Protein AF-A0A7M2WRW9-F1 (afdb_monomer_lite)

Organism: NCBI:txid2807512

Secondary structure (DSSP, 8-state):
--------------------------PPPPEEEEETTS-EEEEEEEEE-SSEEEEEETT-SS-EEEEGGGEEEETT---HHHHHHHHHHHTTTT--TTTTT--SS--TTTTTT---STT-B--TTTTTSSEEEE---TT-BTTEEE-SSSS--TTSS-EEEETTEEEEEEEPGGG-EEEEEGGGTTEEEEE-SS-EEEEEE-TTTTTSSEEE-TTTTTSSEEE-TTTTTS-B-SPP-TT-SSS-S--TTTTT---PPP-

Structure (mmCIF, N/CA/C/O backbone):
data_AF-A0A7M2WRW9-F1
#
_entry.id   AF-A0A7M2WRW9-F1
#
loop_
_atom_site.group_PDB
_atom_site.id
_atom_site.type_symbol
_atom_site.label_atom_id
_atom_site.label_alt_id
_atom_site.label_comp_id
_atom_site.label_asym_id
_atom_site.label_entity_id
_atom_site.label_seq_id
_atom_site.pdbx_PDB_ins_code
_atom_site.Cartn_x
_atom_site.Cartn_y
_atom_site.Cartn_z
_atom_site.occupancy
_atom_site.B_iso_or_equiv
_atom_site.auth_seq_id
_atom_site.auth_comp_id
_atom_site.auth_asym_id
_atom_site.auth_atom_id
_atom_site.pdbx_PDB_model_num
ATOM 1 N N . MET A 1 1 ? 52.967 17.303 23.139 1.00 45.62 1 MET A N 1
ATOM 2 C CA . MET A 1 1 ? 52.267 18.388 23.860 1.00 45.62 1 MET A CA 1
ATOM 3 C C . MET A 1 1 ? 50.789 18.030 23.925 1.00 45.62 1 MET A C 1
ATOM 5 O O . MET A 1 1 ? 50.056 18.262 22.977 1.00 45.62 1 MET A O 1
ATOM 9 N N . THR A 1 2 ? 50.382 17.334 24.983 1.00 43.00 2 THR A N 1
ATOM 10 C CA . THR A 1 2 ? 49.019 16.824 25.199 1.00 43.00 2 THR A CA 1
ATOM 11 C C . THR A 1 2 ? 48.246 17.818 26.062 1.00 43.00 2 THR A C 1
ATOM 13 O O . THR A 1 2 ? 48.518 17.940 27.253 1.00 43.00 2 THR A O 1
ATOM 16 N N . GLY A 1 3 ? 47.333 18.570 25.443 1.00 43.03 3 GLY A N 1
ATOM 17 C CA . GLY A 1 3 ? 46.494 19.564 26.113 1.00 43.03 3 GLY A CA 1
ATOM 18 C C . GLY A 1 3 ? 45.175 18.961 26.591 1.00 43.03 3 GLY A C 1
ATOM 19 O O . GLY A 1 3 ? 44.332 18.573 25.786 1.00 43.03 3 GLY A O 1
ATOM 20 N N . THR A 1 4 ? 45.001 18.892 27.906 1.00 51.31 4 THR A N 1
ATOM 21 C CA . THR A 1 4 ? 43.797 18.395 28.580 1.00 51.31 4 THR A CA 1
ATOM 22 C C . THR A 1 4 ? 42.793 19.539 28.741 1.00 51.31 4 THR A C 1
ATOM 24 O O . THR A 1 4 ? 42.982 20.413 29.584 1.00 51.31 4 THR A O 1
ATOM 27 N N . VAL A 1 5 ? 41.714 19.552 27.955 1.00 52.06 5 VAL A N 1
ATOM 28 C CA . VAL A 1 5 ? 40.633 20.545 28.088 1.00 52.06 5 VAL A CA 1
ATOM 29 C C . VAL A 1 5 ? 39.581 20.015 29.066 1.00 52.06 5 VAL A C 1
ATOM 31 O O . VAL A 1 5 ? 38.878 19.047 28.780 1.00 52.06 5 VAL A O 1
ATOM 34 N N . ARG A 1 6 ? 39.478 20.642 30.244 1.00 57.81 6 ARG A N 1
ATOM 35 C CA . ARG A 1 6 ? 38.415 20.389 31.229 1.00 57.81 6 ARG A CA 1
ATOM 36 C C . ARG A 1 6 ? 37.208 21.265 30.896 1.00 57.81 6 ARG A C 1
ATOM 38 O O . ARG A 1 6 ? 37.281 22.481 31.028 1.00 57.81 6 ARG A O 1
ATOM 45 N N . VAL A 1 7 ? 36.101 20.651 30.487 1.00 54.81 7 VAL A N 1
ATOM 46 C CA . VAL A 1 7 ? 34.830 21.352 30.256 1.00 54.81 7 VAL A CA 1
ATOM 47 C C . VAL A 1 7 ? 34.019 21.344 31.552 1.00 54.81 7 VAL A C 1
ATOM 49 O O . VAL A 1 7 ? 33.630 20.286 32.048 1.00 54.81 7 VAL A O 1
ATOM 52 N N . ALA A 1 8 ? 33.795 22.532 32.113 1.00 51.84 8 ALA A N 1
ATOM 53 C CA . ALA A 1 8 ? 32.962 22.749 33.288 1.00 51.84 8 ALA A CA 1
ATOM 54 C C . ALA A 1 8 ? 31.482 22.496 32.952 1.00 51.84 8 ALA A C 1
ATOM 56 O O . ALA A 1 8 ? 30.937 23.067 32.009 1.00 51.84 8 ALA A O 1
ATOM 57 N N . ARG A 1 9 ? 30.825 21.632 33.733 1.00 54.12 9 ARG A N 1
ATOM 58 C CA . ARG A 1 9 ? 29.381 21.388 33.651 1.00 54.12 9 ARG A CA 1
ATOM 59 C C . ARG A 1 9 ? 28.658 22.425 34.508 1.00 54.12 9 ARG A C 1
ATOM 61 O O . ARG A 1 9 ? 28.644 22.308 35.728 1.00 54.12 9 ARG A O 1
ATOM 68 N N . VAL A 1 10 ? 28.067 23.432 33.868 1.00 54.16 10 VAL A N 1
ATOM 69 C CA . VAL A 1 10 ? 27.126 24.359 34.511 1.00 54.16 10 VAL A CA 1
ATOM 70 C C . VAL A 1 10 ? 25.763 23.672 34.578 1.00 54.16 10 VAL A C 1
ATOM 72 O O . VAL A 1 10 ? 25.158 23.370 33.551 1.00 54.16 10 VAL A O 1
ATOM 75 N N . ALA A 1 11 ? 25.305 23.385 35.794 1.00 54.62 11 ALA A N 1
ATOM 76 C CA . ALA A 1 11 ? 23.977 22.852 36.058 1.00 54.62 11 ALA A CA 1
ATOM 77 C C . ALA A 1 11 ? 22.952 23.995 36.016 1.00 54.62 11 ALA A C 1
ATOM 79 O O . ALA A 1 11 ? 22.878 24.805 36.937 1.00 54.62 11 ALA A O 1
ATOM 80 N N . VAL A 1 12 ? 22.167 24.067 34.940 1.00 54.41 12 VAL A N 1
ATOM 81 C CA . VAL A 1 12 ? 21.007 24.962 34.834 1.00 54.41 12 VAL A CA 1
ATOM 82 C C . VAL A 1 12 ? 19.769 24.170 35.249 1.00 54.41 12 VAL A C 1
ATOM 84 O O . VAL A 1 12 ? 19.230 23.386 34.472 1.00 54.41 12 VAL A O 1
ATOM 87 N N . ILE A 1 13 ? 19.338 24.351 36.497 1.00 58.16 13 ILE A N 1
ATOM 88 C CA . ILE A 1 13 ? 18.055 23.851 37.004 1.00 58.16 13 ILE A CA 1
ATOM 89 C C . ILE A 1 13 ? 17.023 24.954 36.751 1.00 58.16 13 ILE A C 1
ATOM 91 O O . ILE A 1 13 ? 16.852 25.867 37.554 1.00 58.16 13 ILE A O 1
ATOM 95 N N . GLY A 1 14 ? 16.392 24.909 35.577 1.00 54.47 14 GLY A N 1
ATOM 96 C CA . GLY A 1 14 ? 15.278 25.780 35.205 1.00 54.47 14 GLY A CA 1
ATOM 97 C C . GLY A 1 14 ? 13.944 25.124 35.555 1.00 54.47 14 GLY A C 1
ATOM 98 O O . GLY A 1 14 ? 13.572 24.113 34.963 1.00 54.47 14 GLY A O 1
ATOM 99 N N . LEU A 1 15 ? 13.231 25.705 36.519 1.00 56.91 15 LEU A N 1
ATOM 100 C CA . LEU A 1 15 ? 11.904 25.292 36.971 1.00 56.91 15 LEU A CA 1
ATOM 101 C C . LEU A 1 15 ? 10.845 25.686 35.915 1.00 56.91 15 LEU A C 1
ATOM 103 O O . LEU A 1 15 ? 10.323 26.798 35.926 1.00 56.91 15 LEU A O 1
ATOM 107 N N . LEU A 1 16 ? 10.546 24.788 34.972 1.00 53.59 16 LEU A N 1
ATOM 108 C CA . LEU A 1 16 ? 9.465 24.943 33.988 1.00 53.59 16 LEU A CA 1
ATOM 109 C C . LEU A 1 16 ? 8.140 24.432 34.578 1.00 53.59 16 LEU A C 1
ATOM 111 O O . LEU A 1 16 ? 7.773 23.269 34.426 1.00 53.59 16 LEU A O 1
ATOM 115 N N . LEU A 1 17 ? 7.409 25.324 35.249 1.00 55.06 17 LEU A N 1
ATOM 116 C CA . LEU A 1 17 ? 5.988 25.146 35.565 1.00 55.06 17 LEU A CA 1
ATOM 117 C C . LEU A 1 17 ? 5.169 25.344 34.280 1.00 55.06 17 LEU A C 1
ATOM 119 O O . LEU A 1 17 ? 4.713 26.441 33.967 1.00 55.06 17 LEU A O 1
ATOM 123 N N . ALA A 1 18 ? 5.014 24.274 33.501 1.00 58.66 18 ALA A N 1
ATOM 124 C CA . ALA A 1 18 ? 4.100 24.254 32.367 1.00 58.66 18 ALA A CA 1
ATOM 125 C C . ALA A 1 18 ? 2.650 24.227 32.883 1.00 58.66 18 ALA A C 1
ATOM 127 O O . ALA A 1 18 ? 2.215 23.244 33.480 1.00 58.66 18 ALA A O 1
ATOM 128 N N . CYS A 1 19 ? 1.894 25.303 32.651 1.00 47.19 19 CYS A N 1
ATOM 129 C CA . CYS A 1 19 ? 0.437 25.291 32.763 1.00 47.19 19 CYS A CA 1
ATOM 130 C C . CYS A 1 19 ? -0.131 24.403 31.650 1.00 47.19 19 CYS A C 1
ATOM 132 O O . CYS A 1 19 ? -0.180 24.807 30.488 1.00 47.19 19 CYS A O 1
ATOM 134 N N . TRP A 1 20 ? -0.568 23.195 31.998 1.00 51.03 20 TRP A N 1
ATOM 135 C CA . TRP A 1 20 ? -1.346 22.343 31.104 1.00 51.03 20 TRP A CA 1
ATOM 136 C C . TRP A 1 20 ? -2.783 22.867 31.075 1.00 51.03 20 TRP A C 1
ATOM 138 O O . TRP A 1 20 ? -3.651 22.381 31.794 1.00 51.03 20 TRP A O 1
ATOM 148 N N . ALA A 1 21 ? -3.034 23.895 30.265 1.00 57.12 21 ALA A N 1
ATOM 149 C CA . ALA A 1 21 ? -4.395 24.220 29.865 1.00 57.12 21 ALA A CA 1
ATOM 150 C C . ALA A 1 21 ? -4.882 23.086 28.954 1.00 57.12 21 ALA A C 1
ATOM 152 O O . ALA A 1 21 ? -4.448 22.961 27.807 1.00 57.12 21 ALA A O 1
ATOM 153 N N . THR A 1 22 ? -5.746 22.219 29.478 1.00 63.50 22 THR A N 1
ATOM 154 C CA . THR A 1 22 ? -6.446 21.205 28.692 1.00 63.50 22 THR A CA 1
ATOM 155 C C . THR A 1 22 ? -7.403 21.919 27.745 1.00 63.50 22 THR A C 1
ATOM 157 O O . THR A 1 22 ? -8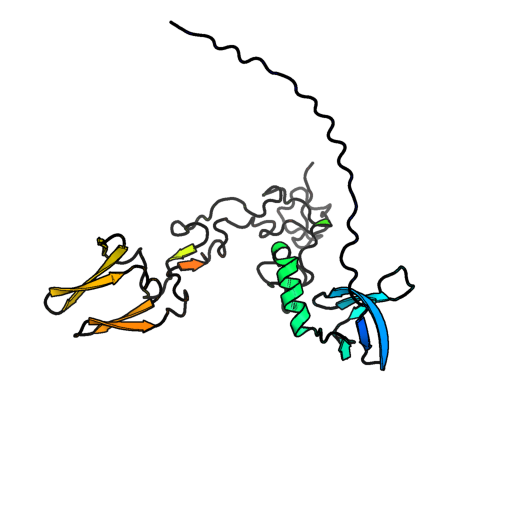.532 22.245 28.102 1.00 63.50 22 THR A O 1
ATOM 160 N N . ALA A 1 23 ? -6.936 22.214 26.531 1.00 63.94 23 ALA A N 1
ATOM 161 C CA . ALA A 1 23 ? -7.795 22.715 25.470 1.00 63.94 23 ALA A CA 1
ATOM 162 C C . ALA A 1 23 ? -8.921 21.697 25.256 1.00 63.94 23 ALA A C 1
ATOM 164 O O . ALA A 1 23 ? -8.669 20.562 24.842 1.00 63.94 23 ALA A O 1
ATOM 165 N N . ALA A 1 24 ? -10.154 22.088 25.587 1.00 68.19 24 ALA A N 1
ATOM 166 C CA . ALA A 1 24 ? -11.328 21.304 25.251 1.00 68.19 24 ALA A CA 1
ATOM 167 C C . ALA A 1 24 ? -11.327 21.129 23.728 1.00 68.19 24 ALA A C 1
ATOM 169 O O . ALA A 1 24 ? -11.383 22.110 22.984 1.00 68.19 24 ALA A O 1
ATOM 170 N N . GLY A 1 25 ? -11.165 19.885 23.273 1.00 71.00 25 GLY A N 1
ATOM 171 C CA . GLY A 1 25 ? -11.200 19.570 21.852 1.00 71.00 25 GLY A CA 1
ATOM 172 C C . GLY A 1 25 ? -12.524 20.036 21.237 1.00 71.00 25 GLY A C 1
ATOM 173 O O . GLY A 1 25 ? -13.525 20.134 21.953 1.00 71.00 25 GLY A O 1
ATOM 174 N N . PRO A 1 26 ? -12.546 20.339 19.928 1.00 73.88 26 PRO A N 1
ATOM 175 C CA . PRO A 1 26 ? -13.766 20.756 19.251 1.00 73.88 26 PRO A CA 1
ATOM 176 C C . PRO A 1 26 ? -14.860 19.712 19.486 1.00 73.88 26 PRO A C 1
ATOM 178 O O . PRO A 1 26 ? -14.724 18.558 19.081 1.00 73.88 26 PRO A O 1
ATOM 181 N N . THR A 1 27 ? -15.924 20.114 20.180 1.00 77.06 27 THR A N 1
ATOM 182 C CA . THR A 1 27 ? -17.070 19.247 20.452 1.00 77.06 27 THR A CA 1
ATOM 183 C C . THR A 1 27 ? -17.787 19.008 19.133 1.00 77.06 27 THR A C 1
ATOM 185 O O . THR A 1 27 ? -18.193 19.957 18.459 1.00 77.06 27 THR A O 1
ATOM 188 N N . SER A 1 28 ? -17.890 17.749 18.717 1.00 84.88 28 SER A N 1
ATOM 189 C CA . SER A 1 28 ? -18.560 17.431 17.461 1.00 84.88 28 SER A CA 1
ATOM 190 C C . SER A 1 28 ? -20.069 17.653 17.604 1.00 84.88 28 SER A C 1
ATOM 192 O O . SER A 1 28 ? -20.658 17.366 18.647 1.00 84.88 28 SER A O 1
ATOM 194 N N . ALA A 1 29 ? -20.707 18.223 16.576 1.00 94.12 29 ALA A N 1
ATOM 195 C CA . ALA A 1 29 ? -22.152 18.425 16.597 1.00 94.12 29 ALA A CA 1
ATOM 196 C C . ALA A 1 29 ? -22.869 17.064 16.717 1.00 94.12 29 ALA A C 1
ATOM 198 O O . ALA A 1 29 ? -22.450 16.103 16.060 1.00 94.12 29 ALA A O 1
ATOM 199 N N . PRO A 1 30 ? -23.943 16.961 17.523 1.00 95.75 30 PRO A N 1
ATOM 200 C CA . PRO A 1 30 ? -24.662 15.706 17.686 1.00 95.75 30 PRO A CA 1
ATOM 201 C C . PRO A 1 30 ? -25.246 15.243 16.349 1.00 95.75 30 PRO A C 1
ATOM 203 O O . PRO A 1 30 ? -25.771 16.037 15.566 1.00 95.75 30 PRO A O 1
ATOM 206 N N . ILE A 1 31 ? -25.182 13.937 16.103 1.00 97.50 31 ILE A N 1
ATOM 207 C CA . ILE A 1 31 ? -25.758 13.291 14.924 1.00 97.50 31 ILE A CA 1
ATOM 208 C C . ILE A 1 31 ? -26.977 12.461 15.315 1.00 97.50 31 ILE A C 1
ATOM 210 O O . ILE A 1 31 ? -27.072 11.954 16.431 1.00 97.50 31 ILE A O 1
ATOM 214 N N . THR A 1 32 ? -27.914 12.307 14.382 1.00 98.12 32 THR A N 1
ATOM 215 C CA . THR A 1 32 ? -29.079 11.429 14.531 1.00 98.12 32 THR A CA 1
ATOM 216 C C . THR A 1 32 ? -28.944 10.238 13.595 1.00 98.12 32 THR A C 1
ATOM 218 O O . THR A 1 32 ? -28.725 10.405 12.394 1.00 98.12 32 THR A O 1
ATOM 221 N N . VAL A 1 33 ? -29.085 9.034 14.143 1.00 98.06 33 VAL A N 1
ATOM 222 C CA . VAL A 1 33 ? -29.062 7.770 13.406 1.00 98.06 33 VAL A CA 1
ATOM 223 C C . VAL A 1 33 ? -30.457 7.169 13.406 1.00 98.06 33 VAL A C 1
ATOM 225 O O . VAL A 1 33 ? -30.998 6.873 14.470 1.00 98.06 33 VAL A O 1
ATOM 228 N N . LYS A 1 34 ? -31.024 6.975 12.214 1.00 98.25 34 LYS A N 1
ATOM 229 C CA . LYS A 1 34 ? -32.316 6.309 12.015 1.00 98.25 34 LYS A CA 1
ATOM 230 C C . LYS A 1 34 ? -32.087 4.833 11.715 1.00 98.25 34 LYS A C 1
ATOM 232 O O . LYS A 1 34 ? -31.248 4.505 10.872 1.00 98.25 34 LYS A O 1
ATOM 237 N N . LYS A 1 35 ? -32.825 3.956 12.390 1.00 98.38 35 LYS A N 1
ATOM 238 C CA . LYS A 1 35 ? -32.710 2.502 12.247 1.00 98.38 35 LYS A CA 1
ATOM 239 C C . LYS A 1 35 ? -33.787 1.911 11.340 1.00 98.38 35 LYS A C 1
ATOM 241 O O . LYS A 1 35 ? -34.778 2.572 11.026 1.00 98.38 35 LYS A O 1
ATOM 246 N N . LEU A 1 36 ? -33.594 0.653 10.943 1.00 97.12 36 LEU A N 1
ATOM 247 C CA . LEU A 1 36 ? -34.558 -0.110 10.140 1.00 97.12 36 LEU A CA 1
ATOM 248 C C . LEU A 1 36 ? -35.894 -0.337 10.858 1.00 97.12 36 LEU A C 1
ATOM 250 O O . LEU A 1 36 ? -36.931 -0.351 10.206 1.00 97.12 36 LEU A O 1
ATOM 254 N N . ASP A 1 37 ? -35.884 -0.460 12.187 1.00 97.62 37 ASP A N 1
ATOM 255 C CA . ASP A 1 37 ? -37.092 -0.620 13.012 1.00 97.62 37 ASP A CA 1
ATOM 256 C C . ASP A 1 37 ? -37.904 0.683 13.183 1.00 97.62 37 ASP A C 1
ATOM 258 O O . ASP A 1 37 ? -38.901 0.711 13.900 1.00 97.62 37 ASP A O 1
ATOM 262 N N . GLY A 1 38 ? -37.478 1.777 12.543 1.00 97.62 38 GLY A N 1
ATOM 263 C CA . GLY A 1 38 ? -38.103 3.095 12.638 1.00 97.62 38 GLY A CA 1
ATOM 264 C C . GLY A 1 38 ? -37.656 3.928 13.843 1.00 97.62 38 GLY A C 1
ATOM 265 O O . GLY A 1 38 ? -37.922 5.132 13.868 1.00 97.62 38 GLY A O 1
ATOM 266 N N . THR A 1 39 ? -36.933 3.348 14.807 1.00 98.12 39 THR A N 1
ATOM 267 C CA . THR A 1 39 ? -36.383 4.089 15.950 1.00 98.12 39 THR A CA 1
ATOM 268 C C . THR A 1 39 ? -35.223 4.991 15.528 1.00 98.12 39 THR A C 1
ATOM 270 O O . THR A 1 39 ? -34.631 4.844 14.453 1.00 98.12 39 THR A O 1
ATOM 273 N N . SER A 1 40 ? -34.897 5.979 16.364 1.00 98.00 40 SER A N 1
ATOM 274 C CA . SER A 1 40 ? -33.776 6.893 16.133 1.00 98.00 40 SER A CA 1
ATOM 275 C C . SER A 1 40 ? -32.973 7.116 17.410 1.00 98.00 40 SER A C 1
ATOM 277 O O . SER A 1 40 ? -33.527 7.116 18.508 1.00 98.00 40 SER A O 1
ATOM 279 N N . VAL A 1 41 ? -31.662 7.299 17.263 1.00 98.06 41 VAL A N 1
ATOM 280 C CA . VAL A 1 41 ? -30.737 7.614 18.359 1.00 98.06 41 VAL A CA 1
ATOM 281 C C . VAL A 1 41 ? -29.993 8.895 18.008 1.00 98.06 41 VAL A C 1
ATOM 283 O O . VAL A 1 41 ? -29.373 8.967 16.949 1.00 98.06 41 VAL A O 1
ATOM 286 N N . THR A 1 42 ? -30.035 9.889 18.895 1.00 97.94 42 THR A N 1
ATOM 287 C CA . THR A 1 42 ? -29.314 11.161 18.737 1.00 97.94 42 THR A CA 1
ATOM 288 C C . THR A 1 42 ? -28.209 11.267 19.782 1.00 97.94 42 THR A C 1
ATOM 290 O O . THR A 1 42 ? -28.449 11.021 20.966 1.00 97.94 42 THR A O 1
ATOM 293 N N . GLY A 1 43 ? -26.996 11.613 19.354 1.00 96.88 43 GLY A N 1
ATOM 294 C CA . GLY A 1 43 ? -25.840 11.695 20.242 1.00 96.88 43 GLY A CA 1
ATOM 295 C C . GLY A 1 43 ? -24.544 12.095 19.545 1.00 96.88 43 GLY A C 1
ATOM 296 O O . GLY A 1 43 ? -24.511 12.320 18.337 1.00 96.88 43 GLY A O 1
ATOM 297 N N . GLU A 1 44 ? -23.467 12.174 20.319 1.00 96.25 44 GLU A N 1
ATOM 298 C CA . GLU A 1 44 ? -22.116 12.380 19.796 1.00 96.25 44 GLU A CA 1
ATOM 299 C C . GLU A 1 44 ? -21.570 11.076 19.201 1.00 96.25 44 GLU A C 1
ATOM 301 O O . GLU A 1 44 ? -21.745 10.002 19.777 1.00 96.25 44 GLU A O 1
ATOM 306 N N . MET A 1 45 ? -20.899 11.141 18.050 1.00 95.56 45 MET A N 1
ATOM 307 C CA . MET A 1 45 ? -20.272 9.963 17.450 1.00 95.56 45 MET A CA 1
ATOM 308 C C . MET A 1 45 ? -18.913 9.693 18.095 1.00 95.56 45 MET A C 1
ATOM 3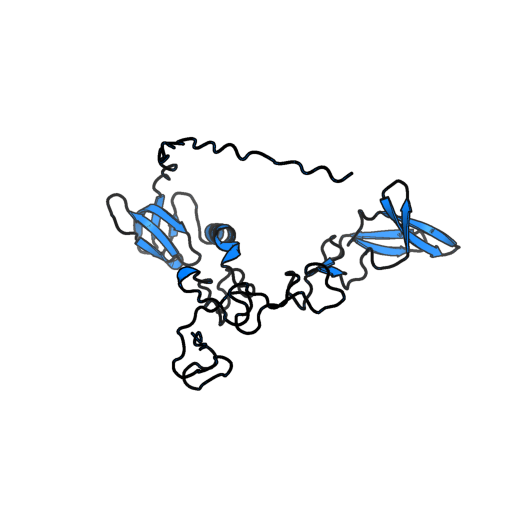10 O O . MET A 1 45 ? -17.964 10.439 17.879 1.00 95.56 45 MET A O 1
ATOM 314 N N . LEU A 1 46 ? -18.800 8.587 18.831 1.00 92.31 46 LEU A N 1
ATOM 315 C CA . LEU A 1 46 ? -17.541 8.162 19.446 1.00 92.31 46 LEU A CA 1
ATOM 316 C C . LEU A 1 46 ? -16.660 7.382 18.463 1.00 92.31 46 LEU A C 1
ATOM 318 O O . LEU A 1 46 ? -15.446 7.581 18.410 1.00 92.31 46 LEU A O 1
ATOM 322 N N . SER A 1 47 ? -17.265 6.484 17.678 1.00 90.88 47 SER A N 1
ATOM 323 C CA . SER A 1 47 ? -16.562 5.724 16.640 1.00 90.88 47 SER A CA 1
ATOM 324 C C . SER A 1 47 ? -17.483 5.338 15.487 1.00 90.88 47 SER A C 1
ATOM 326 O O . SER A 1 47 ? -18.679 5.112 15.672 1.00 90.88 47 SER A O 1
ATOM 328 N N . ALA A 1 48 ? -16.892 5.211 14.302 1.00 92.94 48 ALA A N 1
ATOM 329 C CA . ALA A 1 48 ? -17.502 4.605 13.129 1.00 92.94 48 ALA A CA 1
ATOM 330 C C . ALA A 1 48 ? -16.601 3.461 12.664 1.00 92.94 48 ALA A C 1
ATOM 332 O O . ALA A 1 48 ? -15.654 3.658 11.900 1.00 92.94 48 ALA A O 1
ATOM 333 N N . ASP A 1 49 ? -16.871 2.271 13.190 1.00 88.00 49 ASP A N 1
ATOM 334 C CA . ASP A 1 49 ? -16.113 1.068 12.880 1.00 88.00 49 ASP A CA 1
ATOM 335 C C . ASP A 1 49 ? -16.661 0.392 11.617 1.00 88.00 49 ASP A C 1
ATOM 337 O O . ASP A 1 49 ? -17.648 0.816 11.018 1.00 88.00 49 ASP A O 1
ATOM 341 N N . HIS A 1 50 ? -16.021 -0.694 11.190 1.00 82.94 50 HIS A N 1
ATOM 342 C CA . HIS A 1 50 ? -16.407 -1.413 9.974 1.00 82.94 50 HIS A CA 1
ATOM 343 C C . HIS A 1 50 ? -17.806 -2.067 10.048 1.00 82.94 50 HIS A C 1
ATOM 345 O O . HIS A 1 50 ? -18.497 -2.190 9.031 1.00 82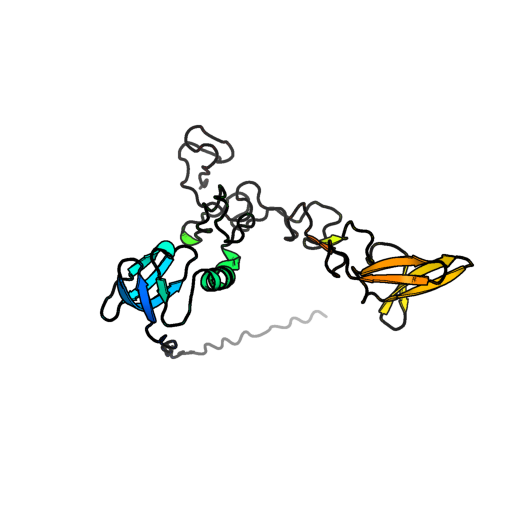.94 50 HIS A O 1
ATOM 351 N N . ASP A 1 51 ? -18.203 -2.545 11.231 1.00 85.69 51 ASP A N 1
ATOM 352 C CA . ASP A 1 51 ? -19.440 -3.296 11.498 1.00 85.69 51 ASP A CA 1
ATOM 353 C C . ASP A 1 51 ? -20.478 -2.509 12.305 1.00 85.69 51 ASP A C 1
ATOM 355 O O . ASP A 1 51 ? -21.665 -2.807 12.199 1.00 85.69 51 ASP A O 1
ATOM 359 N N . ARG A 1 52 ? -20.056 -1.466 13.025 1.00 93.44 52 ARG A N 1
ATOM 360 C CA . ARG A 1 52 ? -20.910 -0.730 13.957 1.00 93.44 52 ARG A CA 1
ATOM 361 C C . ARG A 1 52 ? -20.600 0.764 14.016 1.00 93.44 52 ARG A C 1
ATOM 363 O O . ARG A 1 52 ? -19.477 1.193 13.763 1.00 93.44 52 ARG A O 1
ATOM 370 N N . LEU A 1 53 ? -21.590 1.535 14.441 1.00 95.44 53 LEU A N 1
ATOM 371 C CA . LEU A 1 53 ? -21.462 2.899 14.944 1.00 95.44 53 LEU A CA 1
ATOM 372 C C . LEU A 1 53 ? -21.532 2.880 16.470 1.00 95.44 53 LEU A C 1
ATOM 374 O O . LEU A 1 53 ? -22.357 2.170 17.041 1.00 95.44 53 LEU A O 1
ATOM 378 N N . ILE A 1 54 ? -20.702 3.684 17.130 1.00 95.31 54 ILE A N 1
ATOM 379 C CA . ILE A 1 54 ? -20.772 3.902 18.576 1.00 95.31 54 ILE A CA 1
ATOM 380 C C . ILE A 1 54 ? -21.123 5.367 18.810 1.00 95.31 54 ILE A C 1
ATOM 382 O O . ILE A 1 54 ? -20.379 6.262 18.405 1.00 95.31 54 ILE A O 1
ATOM 386 N N . LEU A 1 55 ? -22.257 5.601 19.464 1.00 96.62 55 LEU A N 1
ATOM 387 C CA . LEU A 1 55 ? -22.763 6.930 19.809 1.00 96.62 55 LEU A CA 1
ATOM 388 C C . LEU A 1 55 ? -22.791 7.095 21.323 1.00 96.62 55 LEU A C 1
ATOM 390 O O . LEU A 1 55 ? -23.104 6.138 22.021 1.00 96.62 55 LEU A O 1
ATOM 394 N N . LEU A 1 56 ? -22.565 8.302 21.828 1.00 96.56 56 LEU A N 1
ATOM 395 C CA . LEU A 1 56 ? -22.907 8.698 23.191 1.00 96.56 56 LEU A CA 1
ATOM 396 C C . LEU A 1 56 ? -24.226 9.484 23.148 1.00 96.56 56 LEU A C 1
ATOM 398 O O . LEU A 1 56 ? -24.215 10.645 22.726 1.00 96.56 56 LEU A O 1
ATOM 402 N N . PRO A 1 57 ? -25.377 8.881 23.510 1.00 97.31 57 PRO A N 1
ATOM 403 C CA . PRO A 1 57 ? -26.657 9.573 23.432 1.00 97.31 57 PRO A CA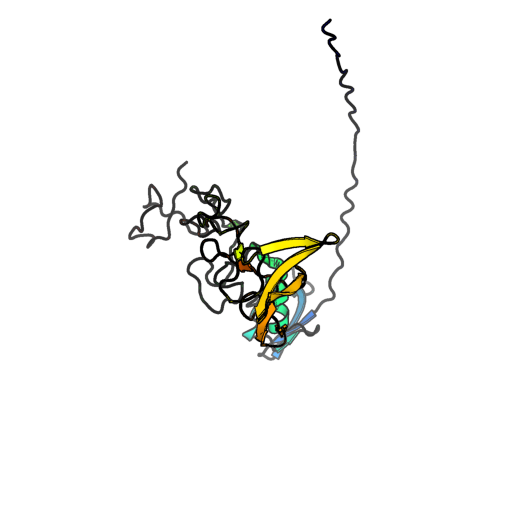 1
ATOM 404 C C . PRO A 1 57 ? -26.699 10.802 24.339 1.00 97.31 57 PRO A C 1
ATOM 406 O O . PRO A 1 57 ? -26.146 10.796 25.441 1.00 97.31 57 PRO A O 1
ATOM 409 N N . THR A 1 58 ? -27.406 11.846 23.910 1.00 93.88 58 THR A N 1
ATOM 410 C CA . THR A 1 58 ? -27.534 13.081 24.694 1.00 93.88 58 THR A CA 1
ATOM 411 C C . THR A 1 58 ? -28.100 12.791 26.090 1.00 93.88 58 THR A C 1
ATOM 413 O O . THR A 1 58 ? -29.155 12.174 26.236 1.00 93.88 58 THR A O 1
ATOM 416 N N . GLY A 1 59 ? -27.385 13.224 27.134 1.00 93.94 59 GLY A N 1
ATOM 417 C CA . GLY A 1 59 ? -27.786 13.021 28.532 1.00 93.94 59 GLY A CA 1
ATOM 418 C C . GLY A 1 59 ? -27.532 11.613 29.088 1.00 93.94 59 GLY A C 1
ATOM 419 O O . GLY A 1 59 ? -27.964 11.316 30.203 1.00 93.94 59 GLY A O 1
ATOM 420 N N . LYS A 1 60 ? -26.841 10.736 28.350 1.00 95.50 60 LYS A N 1
ATOM 421 C CA . LYS A 1 60 ? -26.407 9.416 28.829 1.00 95.50 60 LYS A CA 1
ATOM 422 C C . LYS A 1 60 ? -24.897 9.397 29.059 1.00 95.50 60 LYS A C 1
ATOM 424 O O . LYS A 1 60 ? -24.155 10.147 28.436 1.00 95.50 60 LYS A O 1
ATOM 429 N N . LYS A 1 61 ? -24.459 8.542 29.987 1.00 93.62 61 LYS A N 1
ATOM 430 C CA . LYS A 1 61 ? -23.033 8.319 30.286 1.00 93.62 61 LYS A CA 1
ATOM 431 C C . LYS A 1 61 ? -22.432 7.185 29.457 1.00 93.62 61 LYS A C 1
ATOM 433 O O . LYS A 1 61 ? -21.240 7.212 29.178 1.00 93.62 61 LYS A O 1
ATOM 438 N N . ASP A 1 62 ? -23.263 6.228 29.054 1.00 94.06 62 ASP A N 1
ATOM 439 C CA . ASP A 1 62 ? -22.825 5.027 28.354 1.00 94.06 62 ASP A CA 1
ATOM 440 C C . ASP A 1 62 ? -23.072 5.133 26.850 1.00 94.06 62 ASP A C 1
ATOM 442 O O . ASP A 1 62 ? -24.099 5.651 26.397 1.00 94.06 62 ASP A O 1
ATOM 446 N N . GLY A 1 63 ? -22.120 4.614 26.076 1.00 94.31 63 GLY A N 1
ATOM 447 C CA . GLY A 1 63 ? -22.230 4.535 24.627 1.00 94.31 63 GLY A CA 1
ATOM 448 C C . GLY A 1 63 ? -23.224 3.462 24.172 1.00 94.31 63 GLY A C 1
ATOM 449 O O . GLY A 1 63 ? -23.340 2.396 24.773 1.00 94.31 63 GLY A O 1
ATOM 450 N N . VAL A 1 64 ? -23.910 3.722 23.063 1.00 96.56 64 VAL A N 1
ATOM 451 C CA . VAL A 1 64 ? -24.785 2.779 22.362 1.00 96.56 64 VAL A CA 1
ATOM 452 C C . VAL A 1 64 ? -24.085 2.304 21.091 1.00 96.56 64 VAL A C 1
ATOM 454 O O . VAL A 1 64 ? -23.700 3.112 20.246 1.00 96.56 64 VAL A O 1
ATOM 457 N N . SER A 1 65 ? -23.945 0.985 20.950 1.00 96.25 65 SER A N 1
ATOM 458 C CA . SER A 1 65 ? -23.443 0.331 19.736 1.00 96.25 65 SER A CA 1
ATOM 459 C C . SER A 1 65 ? -24.606 0.027 18.792 1.00 96.25 65 SER A C 1
ATOM 461 O O . SER A 1 65 ? -25.572 -0.618 19.194 1.00 96.25 65 SER A O 1
ATOM 463 N N . LEU A 1 66 ? -24.501 0.451 17.536 1.00 96.25 66 LEU A N 1
ATOM 464 C CA . LEU A 1 66 ? -25.472 0.200 16.471 1.00 96.25 66 LEU A CA 1
ATOM 465 C C . LEU A 1 66 ? -24.795 -0.566 15.339 1.00 96.25 66 LEU A C 1
ATOM 467 O O . LEU A 1 66 ? -23.833 -0.061 14.771 1.00 96.25 66 LEU A O 1
ATOM 471 N N . ASP A 1 67 ? -25.282 -1.751 14.983 1.00 95.38 67 ASP A N 1
ATOM 472 C CA . ASP A 1 67 ? -24.760 -2.475 13.821 1.00 95.38 67 ASP A CA 1
ATOM 473 C C . ASP A 1 67 ? -25.140 -1.749 12.522 1.00 95.38 67 ASP A C 1
ATOM 475 O O . ASP A 1 67 ? -26.284 -1.336 12.342 1.00 95.38 67 ASP A O 1
ATOM 479 N N . TRP A 1 68 ? -24.208 -1.641 11.567 1.00 94.94 68 TRP A N 1
ATOM 480 C CA . TRP A 1 68 ? -24.461 -0.964 10.285 1.00 94.94 68 TRP A CA 1
ATOM 481 C C . TRP A 1 68 ? -25.628 -1.566 9.500 1.00 94.94 68 TRP A C 1
ATOM 483 O O . TRP A 1 68 ? -26.287 -0.844 8.759 1.00 94.94 68 TRP A O 1
ATOM 493 N N . LYS A 1 69 ? -25.883 -2.872 9.650 1.00 95.25 69 LYS A N 1
ATOM 494 C CA . LYS A 1 69 ? -27.027 -3.546 9.013 1.00 95.25 69 LYS A CA 1
ATOM 495 C C . LYS A 1 69 ? -28.375 -3.025 9.512 1.00 95.25 69 LYS A C 1
ATOM 497 O O . LYS A 1 69 ? -29.346 -3.149 8.783 1.00 95.25 69 LYS A O 1
ATOM 502 N N . ASP A 1 70 ? -28.419 -2.430 10.702 1.00 97.56 70 ASP A N 1
ATOM 503 C CA . ASP A 1 70 ? -29.641 -1.921 11.320 1.00 97.56 70 ASP A CA 1
ATOM 504 C C . ASP A 1 70 ? -29.811 -0.410 11.083 1.00 97.56 70 ASP A C 1
ATOM 506 O O . ASP A 1 70 ? -30.800 0.172 11.524 1.00 97.56 70 ASP A O 1
ATOM 510 N N . VAL A 1 71 ? -28.862 0.240 10.395 1.00 97.81 71 VAL A N 1
ATOM 511 C CA . VAL A 1 71 ? -28.816 1.692 10.169 1.00 97.81 71 VAL A CA 1
ATOM 512 C C . VAL A 1 71 ? -29.342 2.038 8.777 1.00 97.81 71 VAL A C 1
ATOM 514 O O . VAL A 1 71 ? -28.790 1.610 7.767 1.00 97.81 71 VAL A O 1
ATOM 517 N N . VAL A 1 72 ? -30.377 2.879 8.724 1.00 97.88 72 VAL A N 1
ATOM 518 C CA . VAL A 1 72 ? -30.957 3.409 7.478 1.00 97.88 72 VAL A CA 1
ATOM 519 C C . VAL A 1 72 ? -30.210 4.652 7.016 1.00 97.88 72 VAL A C 1
ATOM 521 O O . VAL A 1 72 ? -29.868 4.783 5.844 1.00 97.88 72 VAL A O 1
ATOM 524 N N . SER A 1 73 ? -29.964 5.586 7.934 1.00 97.56 73 SER A N 1
ATOM 525 C CA . SER A 1 73 ? -29.334 6.864 7.606 1.00 97.56 73 SER A CA 1
ATOM 526 C C . SER A 1 73 ? -28.685 7.502 8.825 1.00 97.56 73 SER A C 1
ATOM 528 O O . SER A 1 73 ? -29.197 7.388 9.941 1.00 97.56 73 SER A O 1
ATOM 530 N N . VAL A 1 74 ? -27.613 8.253 8.582 1.00 98.06 74 VAL A N 1
ATOM 531 C CA . VAL A 1 74 ? -26.958 9.123 9.562 1.00 98.06 74 VAL A CA 1
ATOM 532 C C . VAL A 1 74 ? -27.129 10.572 9.109 1.00 98.06 74 VAL A C 1
ATOM 534 O O . VAL A 1 74 ? -26.915 10.877 7.937 1.00 98.06 74 VAL A O 1
ATOM 537 N N . SER A 1 75 ? -27.511 11.476 10.015 1.00 97.75 75 SER A N 1
ATOM 538 C CA . SER A 1 75 ? -27.871 12.866 9.681 1.00 97.75 75 SER A CA 1
ATOM 539 C C . SER A 1 75 ? -26.758 13.681 9.013 1.00 97.75 75 SER A C 1
ATOM 541 O O . SER A 1 75 ? -27.051 14.666 8.346 1.00 97.75 75 SER A O 1
ATOM 543 N N . ASN A 1 76 ? -25.492 13.285 9.166 1.00 96.06 76 ASN A N 1
ATOM 544 C CA . ASN A 1 76 ? -24.343 13.919 8.510 1.00 96.06 76 ASN A CA 1
ATOM 545 C C . ASN A 1 76 ? -23.976 13.282 7.150 1.00 96.06 76 ASN A C 1
ATOM 547 O O . ASN A 1 76 ? -22.921 13.586 6.602 1.00 96.06 76 ASN A O 1
ATOM 551 N N . GLY A 1 77 ? -24.795 12.363 6.628 1.00 96.25 77 GLY A N 1
ATOM 552 C CA . GLY A 1 77 ? -24.539 11.656 5.368 1.00 96.25 77 GLY A CA 1
ATOM 553 C C . GLY A 1 77 ? -23.493 10.537 5.453 1.00 96.25 77 GLY A C 1
ATOM 554 O O . GLY A 1 77 ? -23.178 9.919 4.432 1.00 96.25 77 GLY A O 1
ATOM 555 N N . LEU A 1 78 ? -22.954 10.238 6.642 1.00 96.44 78 LEU A N 1
ATOM 556 C CA . LEU A 1 78 ? -22.051 9.107 6.822 1.00 96.44 78 LEU A CA 1
ATOM 557 C C . LEU A 1 78 ? -22.801 7.801 6.541 1.00 96.44 78 LEU A C 1
ATOM 559 O O . LEU A 1 78 ? -23.863 7.525 7.094 1.00 96.44 78 LEU A O 1
ATOM 563 N N . ASN A 1 79 ? -22.216 6.968 5.694 1.00 95.56 79 ASN A N 1
ATOM 564 C CA . ASN A 1 79 ? -22.691 5.620 5.433 1.00 95.56 79 ASN A CA 1
ATOM 565 C C . ASN A 1 79 ? -21.529 4.639 5.612 1.00 95.56 79 ASN A C 1
ATOM 567 O O . ASN A 1 79 ? -20.368 5.038 5.756 1.00 95.56 79 ASN A O 1
ATOM 571 N N . ARG A 1 80 ? -21.830 3.341 5.567 1.00 93.50 80 ARG A N 1
ATOM 572 C CA . ARG A 1 80 ? -20.814 2.298 5.727 1.00 93.50 80 ARG A CA 1
ATOM 573 C C . ARG A 1 80 ? -19.689 2.401 4.686 1.00 93.50 80 ARG A C 1
ATOM 575 O O . ARG A 1 80 ? -18.529 2.206 5.033 1.00 93.50 80 ARG A O 1
ATOM 582 N N . GLN A 1 81 ? -20.008 2.732 3.433 1.00 92.00 81 GLN A N 1
ATOM 583 C CA . GLN A 1 81 ? -19.014 2.853 2.357 1.00 92.00 81 GLN A CA 1
ATOM 584 C C . GLN A 1 81 ? -18.016 3.993 2.617 1.00 92.00 81 GLN A C 1
ATOM 586 O O . GLN A 1 81 ? -16.848 3.857 2.270 1.00 92.00 81 GLN A O 1
ATOM 591 N N . HIS A 1 82 ? -18.442 5.071 3.282 1.00 93.56 82 HIS A N 1
ATOM 592 C CA . HIS A 1 82 ? -17.572 6.171 3.709 1.00 93.56 82 HIS A CA 1
ATOM 593 C C . HIS A 1 82 ? -16.831 5.880 5.024 1.00 93.56 82 HIS A C 1
ATOM 595 O O . HIS A 1 82 ? -15.669 6.253 5.173 1.00 93.56 82 HIS A O 1
ATOM 601 N N . ALA A 1 83 ? -17.458 5.174 5.968 1.00 90.62 83 ALA A N 1
ATOM 602 C CA . ALA A 1 83 ? -16.846 4.858 7.259 1.00 90.62 83 ALA A CA 1
ATOM 603 C C . ALA A 1 83 ? -15.654 3.891 7.136 1.00 90.62 83 ALA A C 1
ATOM 605 O O . ALA A 1 83 ? -14.639 4.072 7.805 1.00 90.62 83 ALA A O 1
ATOM 606 N N . ILE A 1 84 ? -15.739 2.894 6.247 1.00 87.19 84 ILE A N 1
ATOM 607 C CA . ILE A 1 84 ? -14.677 1.895 6.043 1.00 87.19 84 ILE A CA 1
ATOM 608 C C . ILE A 1 84 ? -13.315 2.524 5.688 1.00 87.19 84 ILE A C 1
ATOM 610 O O . ILE A 1 84 ? -12.341 2.226 6.385 1.00 87.19 84 ILE A O 1
ATOM 614 N N . PRO A 1 85 ? -13.179 3.370 4.646 1.00 88.25 85 PRO A N 1
ATOM 615 C CA . PRO A 1 85 ? -11.891 3.969 4.306 1.00 88.25 85 PRO A CA 1
ATOM 616 C C . PRO A 1 85 ? -11.372 4.904 5.405 1.00 88.25 85 PRO A C 1
ATOM 618 O O . PRO A 1 85 ? -10.172 4.890 5.675 1.00 88.25 85 PRO A O 1
ATOM 621 N N . MET A 1 86 ? -12.248 5.649 6.095 1.00 87.25 86 MET A N 1
ATOM 622 C CA . MET A 1 86 ? -11.856 6.486 7.239 1.00 87.25 86 MET A CA 1
ATOM 623 C C . MET A 1 86 ? -11.284 5.644 8.385 1.00 87.25 86 MET A C 1
ATOM 625 O O . MET A 1 86 ? -10.223 5.958 8.926 1.00 87.25 86 MET A O 1
ATOM 629 N N . TRP A 1 87 ? -11.952 4.539 8.719 1.00 86.38 87 TRP A N 1
ATOM 630 C CA . TRP A 1 87 ? -11.489 3.598 9.732 1.00 86.38 87 TRP A CA 1
ATOM 631 C C . TRP A 1 87 ? -10.141 2.982 9.339 1.00 86.38 87 TRP A C 1
ATOM 633 O O . TRP A 1 87 ? -9.192 3.012 10.121 1.00 86.38 87 TRP A O 1
ATOM 643 N N . LYS A 1 88 ? -10.006 2.502 8.097 1.00 85.06 88 LYS A N 1
ATOM 644 C CA . LYS A 1 88 ? -8.742 1.945 7.590 1.00 85.06 88 LYS A CA 1
ATOM 645 C C . LYS A 1 88 ? -7.598 2.952 7.647 1.00 85.06 88 LYS A C 1
ATOM 647 O O . LYS A 1 88 ? -6.490 2.571 8.006 1.00 85.06 88 LYS A O 1
ATOM 652 N N . ALA A 1 89 ? -7.857 4.217 7.317 1.00 85.50 89 ALA A N 1
ATOM 653 C CA . ALA A 1 89 ? -6.864 5.281 7.401 1.00 85.50 89 ALA A CA 1
ATOM 654 C C . ALA A 1 89 ? -6.431 5.556 8.851 1.00 85.50 89 ALA A C 1
ATOM 656 O O . ALA A 1 89 ? -5.246 5.749 9.106 1.00 85.50 89 ALA A O 1
ATOM 657 N N . LYS A 1 90 ? -7.369 5.517 9.807 1.00 80.94 90 LYS A N 1
ATOM 658 C CA . LYS A 1 90 ? -7.085 5.717 11.237 1.00 80.94 90 LYS A CA 1
ATOM 659 C C . LYS A 1 90 ? -6.315 4.553 11.868 1.00 80.94 90 LYS A C 1
ATOM 661 O O . LYS A 1 90 ? -5.532 4.777 12.783 1.00 80.94 90 LYS A O 1
ATOM 666 N N . PHE A 1 91 ? -6.542 3.329 11.397 1.00 78.81 91 PHE A N 1
ATOM 667 C CA . PHE A 1 91 ? -6.007 2.104 11.998 1.00 78.81 91 PHE A CA 1
ATOM 668 C C . PHE A 1 91 ? -5.029 1.353 11.084 1.00 78.81 91 PHE A C 1
ATOM 670 O O . PHE A 1 91 ? -4.945 0.127 11.165 1.00 78.81 91 PHE A O 1
ATOM 677 N N . GLN A 1 92 ? -4.292 2.056 10.211 1.00 80.19 92 GLN A N 1
ATOM 678 C CA . GLN A 1 92 ? -3.351 1.447 9.251 1.00 80.19 92 GLN A CA 1
ATOM 679 C C . GLN A 1 92 ? -2.326 0.509 9.912 1.00 80.19 92 GLN A C 1
ATOM 681 O O . GLN A 1 92 ? -1.935 -0.499 9.325 1.00 80.19 92 GLN A O 1
ATOM 686 N N . ASP A 1 93 ? -1.929 0.809 11.147 1.00 69.06 93 ASP A N 1
ATOM 687 C CA . ASP A 1 93 ? -1.019 0.029 11.991 1.00 69.06 93 ASP A CA 1
ATOM 688 C C . ASP A 1 93 ? -1.640 -1.270 12.543 1.00 69.06 93 ASP A C 1
ATOM 690 O O . ASP A 1 93 ? -0.922 -2.194 12.935 1.00 69.06 93 ASP A O 1
ATOM 694 N N . ARG A 1 94 ? -2.975 -1.365 12.553 1.00 69.00 94 ARG A N 1
ATOM 695 C CA . ARG A 1 94 ? -3.746 -2.512 13.070 1.00 69.00 94 ARG A CA 1
ATOM 696 C C . ARG A 1 94 ? -4.350 -3.383 11.974 1.00 69.00 94 ARG A C 1
ATOM 698 O O . ARG A 1 94 ? -4.926 -4.435 12.279 1.00 69.00 94 ARG A O 1
ATOM 705 N N . LEU A 1 95 ? -4.230 -2.973 10.711 1.00 72.06 95 LEU A N 1
ATOM 706 C CA . LEU A 1 95 ? -4.670 -3.770 9.571 1.00 72.06 95 LEU A CA 1
ATOM 707 C C . LEU A 1 95 ? -3.712 -4.948 9.386 1.00 72.06 95 LEU A C 1
ATOM 709 O O . LEU A 1 95 ? -2.506 -4.769 9.220 1.00 72.06 95 LEU A O 1
ATOM 713 N N . CYS A 1 96 ? -4.234 -6.176 9.392 1.00 69.56 96 CYS A N 1
ATOM 714 C CA . CYS A 1 96 ? -3.402 -7.314 9.015 1.00 69.56 96 CYS A CA 1
ATOM 715 C C . CYS A 1 96 ? -3.132 -7.273 7.502 1.00 69.56 96 CYS A C 1
ATOM 717 O O . CYS A 1 96 ? -4.011 -6.909 6.717 1.00 69.56 96 CYS A O 1
ATOM 719 N N . GLY A 1 97 ? -1.928 -7.678 7.087 1.00 66.50 97 GLY A N 1
ATOM 720 C CA . GLY A 1 97 ? -1.521 -7.627 5.677 1.00 66.50 97 GLY A CA 1
ATOM 721 C C . GLY A 1 97 ? -2.366 -8.497 4.739 1.00 66.50 97 GLY A C 1
ATOM 722 O O . GLY A 1 97 ? -2.337 -8.274 3.538 1.00 66.50 97 GLY A O 1
ATOM 723 N N . ALA A 1 98 ? -3.119 -9.461 5.277 1.00 64.75 98 ALA A N 1
ATOM 724 C CA . ALA A 1 98 ? -3.964 -10.357 4.493 1.00 64.75 98 ALA A CA 1
ATOM 725 C C . ALA A 1 98 ? -5.375 -9.806 4.239 1.00 64.75 98 ALA A C 1
ATOM 727 O O . ALA A 1 98 ? -5.889 -9.960 3.139 1.00 64.75 98 ALA A O 1
ATOM 728 N N . CYS A 1 99 ? -6.018 -9.190 5.241 1.00 70.38 99 CYS A N 1
ATOM 729 C CA . CYS A 1 99 ? -7.395 -8.705 5.098 1.00 70.38 99 CYS A CA 1
ATOM 730 C C . CYS A 1 99 ? -7.485 -7.216 4.777 1.00 70.38 99 CYS A C 1
ATOM 732 O O . CYS A 1 99 ? -8.568 -6.770 4.428 1.00 70.38 99 CYS A O 1
ATOM 734 N N . THR A 1 100 ? -6.414 -6.438 4.989 1.00 74.00 100 THR A N 1
ATOM 735 C CA . THR A 1 100 ? -6.377 -4.981 4.739 1.00 74.00 100 THR A CA 1
ATOM 736 C C . THR A 1 100 ? -7.560 -4.201 5.334 1.00 74.00 100 THR A C 1
ATOM 738 O O . THR A 1 100 ? -7.928 -3.128 4.859 1.00 74.00 100 THR A O 1
ATOM 741 N N . GLY A 1 101 ? -8.164 -4.737 6.400 1.00 70.00 101 GLY A N 1
ATOM 742 C CA . GLY A 1 101 ? -9.348 -4.180 7.055 1.00 70.00 101 GLY A CA 1
ATOM 743 C C . GLY A 1 101 ? -10.680 -4.432 6.346 1.00 70.00 101 GLY A C 1
ATOM 744 O O . GLY A 1 101 ? -11.687 -3.908 6.803 1.00 70.00 101 GLY A O 1
ATOM 745 N N . ASP A 1 102 ? -10.712 -5.201 5.257 1.00 71.44 102 ASP A N 1
ATOM 746 C CA . ASP A 1 102 ? -11.926 -5.485 4.479 1.00 71.44 102 ASP A CA 1
ATOM 747 C C . ASP A 1 102 ? -12.890 -6.434 5.193 1.00 71.44 102 ASP A C 1
ATOM 749 O O . ASP A 1 102 ? -14.078 -6.469 4.882 1.00 71.44 102 ASP A O 1
ATOM 753 N N . ARG A 1 103 ? -12.386 -7.226 6.151 1.00 66.56 103 ARG A N 1
ATOM 754 C CA . ARG A 1 103 ? -13.141 -8.243 6.912 1.00 66.56 103 ARG A CA 1
ATOM 755 C C . ARG A 1 103 ? -13.955 -9.228 6.049 1.00 66.56 103 ARG A C 1
ATOM 757 O O . ARG A 1 103 ? -14.759 -9.976 6.592 1.00 66.56 103 ARG A O 1
ATOM 764 N N . THR A 1 104 ? -13.740 -9.259 4.734 1.00 62.69 104 THR A N 1
ATOM 765 C CA . THR A 1 104 ? -14.391 -10.173 3.781 1.00 62.69 104 THR A CA 1
ATOM 766 C C . THR A 1 104 ? -13.875 -11.599 3.920 1.00 62.69 104 THR A C 1
ATOM 768 O O . THR A 1 104 ? -14.570 -12.548 3.573 1.00 62.69 104 THR A O 1
ATOM 771 N N . ILE A 1 105 ? -12.667 -11.752 4.467 1.00 57.44 105 ILE A N 1
ATOM 772 C CA . ILE A 1 105 ? -12.032 -13.034 4.741 1.00 57.44 105 ILE A CA 1
ATOM 773 C C . ILE A 1 105 ? -11.690 -13.073 6.230 1.00 57.44 105 ILE A C 1
ATOM 775 O O . ILE A 1 105 ? -10.918 -12.245 6.728 1.00 57.44 105 ILE A O 1
ATOM 779 N N . ALA A 1 106 ? -12.262 -14.043 6.944 1.00 51.78 106 ALA A N 1
ATOM 780 C CA . ALA A 1 106 ? -11.871 -14.353 8.311 1.00 51.78 106 ALA A CA 1
ATOM 781 C C . ALA A 1 106 ? -10.450 -14.928 8.291 1.00 51.78 106 ALA A C 1
ATOM 783 O O . ALA A 1 106 ? -10.239 -16.118 8.077 1.00 51.78 106 ALA A O 1
ATOM 784 N N . HIS A 1 107 ? -9.457 -14.058 8.461 1.00 59.56 107 HIS A N 1
ATOM 785 C CA . HIS A 1 107 ? -8.072 -14.490 8.570 1.00 59.56 107 HIS A CA 1
ATOM 786 C C . HIS A 1 107 ? -7.825 -15.044 9.978 1.00 59.56 107 HIS A C 1
ATOM 788 O O . HIS A 1 107 ? -8.218 -14.414 10.963 1.00 59.56 107 HIS A O 1
ATOM 794 N N . ASP A 1 108 ? -7.140 -16.185 10.061 1.00 56.28 108 ASP A N 1
ATOM 795 C CA . ASP A 1 108 ? -6.799 -16.928 11.287 1.00 56.28 108 ASP A CA 1
ATOM 796 C C . ASP A 1 108 ? -6.201 -16.058 12.407 1.00 56.28 108 ASP A C 1
ATOM 798 O O . ASP A 1 108 ? -6.357 -16.365 13.587 1.00 56.28 108 ASP A O 1
ATOM 802 N N . VAL A 1 109 ? -5.542 -14.964 12.029 1.00 57.44 109 VAL A N 1
ATOM 803 C CA . VAL A 1 109 ? -4.860 -14.033 12.936 1.00 57.44 109 VAL A CA 1
ATOM 804 C C . VAL A 1 109 ? -5.741 -12.889 13.457 1.00 57.44 109 VAL A C 1
ATOM 806 O O . VAL A 1 109 ? -5.559 -12.463 14.594 1.00 57.44 109 VAL A O 1
ATOM 809 N N . CYS A 1 110 ? -6.643 -12.334 12.641 1.00 61.31 110 CYS A N 1
ATOM 810 C CA . CYS A 1 110 ? -7.380 -11.115 13.012 1.00 61.31 110 CYS A CA 1
ATOM 811 C C . CYS A 1 110 ? -8.892 -11.306 13.127 1.00 61.31 110 CYS A C 1
ATOM 813 O O . CYS A 1 110 ? -9.562 -10.378 13.568 1.00 61.31 110 CYS A O 1
ATOM 815 N N . GLU A 1 111 ? -9.435 -12.450 12.690 1.00 60.44 111 GLU A N 1
ATOM 816 C CA . GLU A 1 111 ? -10.880 -12.733 12.635 1.00 60.44 111 GLU A CA 1
ATOM 817 C C . GLU A 1 111 ? -11.692 -11.606 11.964 1.00 60.44 111 GLU A C 1
ATOM 819 O O . GLU A 1 111 ? -12.837 -11.335 12.316 1.00 60.44 111 GLU A O 1
ATOM 824 N N . GLY A 1 112 ? -11.061 -10.853 11.059 1.00 57.09 112 GLY A N 1
ATOM 825 C CA . GLY A 1 112 ? -11.590 -9.600 10.525 1.00 57.09 112 GLY A CA 1
ATOM 826 C C . GLY A 1 112 ? -11.543 -8.422 11.510 1.00 57.09 112 GLY A C 1
ATOM 827 O O . GLY A 1 112 ? -11.387 -7.292 11.076 1.00 57.09 112 GLY A O 1
ATOM 828 N N . LYS A 1 113 ? -11.587 -8.629 12.827 1.00 59.28 113 LYS A N 1
ATOM 829 C CA . LYS A 1 113 ? -11.680 -7.573 13.854 1.00 59.28 113 LYS A CA 1
ATOM 830 C C . LYS A 1 113 ? -10.493 -6.598 13.889 1.00 59.28 113 LYS A C 1
ATOM 832 O O . LYS A 1 113 ? -10.664 -5.470 14.345 1.00 59.28 113 LYS A O 1
ATOM 837 N N . GLY A 1 114 ? -9.348 -6.975 13.322 1.00 58.66 114 GLY A N 1
ATOM 838 C CA . GLY A 1 114 ? -8.097 -6.216 13.421 1.00 58.66 114 GLY A CA 1
ATOM 839 C C . GLY A 1 114 ? -7.271 -6.678 14.621 1.00 58.66 114 GLY A C 1
ATOM 840 O O . GLY A 1 114 ? -7.724 -7.503 15.412 1.00 58.66 114 GLY A O 1
ATOM 841 N N . ILE A 1 115 ? -6.027 -6.213 14.728 1.00 62.88 115 ILE A N 1
ATOM 842 C CA . ILE A 1 115 ? -5.144 -6.618 15.829 1.00 62.88 115 ILE A CA 1
ATOM 843 C C . ILE A 1 115 ? -5.392 -5.691 17.021 1.00 62.88 115 ILE A C 1
ATOM 845 O O . ILE A 1 115 ? -5.141 -4.492 16.921 1.00 62.88 115 ILE A O 1
ATOM 849 N N . ASP A 1 116 ? -5.868 -6.243 18.137 1.00 64.56 116 ASP A N 1
ATOM 850 C CA . ASP A 1 116 ? -6.000 -5.527 19.410 1.00 64.56 116 ASP A CA 1
ATOM 851 C C . ASP A 1 116 ? -4.599 -5.337 20.033 1.00 64.56 116 ASP A C 1
ATOM 853 O O . ASP A 1 116 ? -3.962 -6.333 20.398 1.00 64.56 116 ASP A O 1
ATOM 857 N N . PRO A 1 117 ? -4.068 -4.100 20.106 1.00 63.88 117 PRO A N 1
ATOM 858 C CA . PRO A 1 117 ? -2.731 -3.861 20.636 1.00 63.88 117 PRO A CA 1
ATOM 859 C C . PRO A 1 117 ? -2.648 -4.105 22.145 1.00 63.88 117 PRO A C 1
ATOM 861 O O . PRO A 1 117 ? -1.589 -4.501 22.617 1.00 63.88 117 PRO A O 1
ATOM 864 N N . GLU A 1 118 ? -3.740 -3.937 22.894 1.00 67.8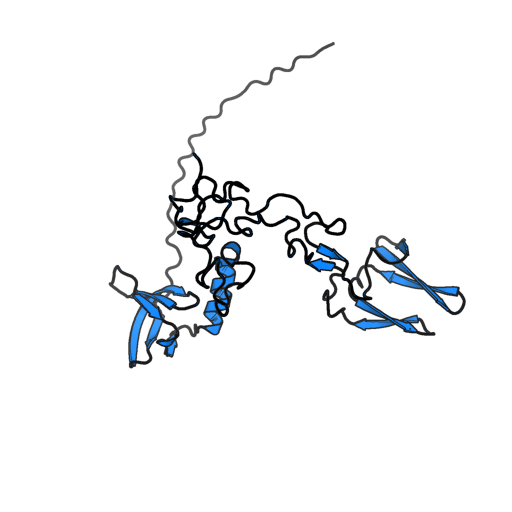8 118 GLU A N 1
ATOM 865 C CA . GLU A 1 118 ? -3.752 -4.126 24.353 1.00 67.88 118 GLU A CA 1
ATOM 866 C C . GLU A 1 118 ? -3.688 -5.608 24.727 1.00 67.88 118 GLU A C 1
ATOM 868 O O . GLU A 1 118 ? -3.138 -5.988 25.757 1.00 67.88 118 GLU A O 1
ATOM 873 N N . LYS A 1 119 ? -4.196 -6.473 23.846 1.00 67.88 119 LYS A N 1
ATOM 874 C CA . LYS A 1 119 ? -4.093 -7.932 23.987 1.00 67.88 119 LYS A CA 1
ATOM 875 C C . LYS A 1 119 ? -2.850 -8.509 23.320 1.00 67.88 119 LYS A C 1
ATOM 877 O O . LYS A 1 119 ? -2.653 -9.727 23.347 1.00 67.88 119 LYS A O 1
ATOM 882 N N . ARG A 1 120 ? -2.016 -7.672 22.696 1.00 66.94 120 ARG A N 1
ATOM 883 C CA . ARG A 1 120 ? -0.812 -8.127 22.007 1.00 66.94 120 ARG A CA 1
ATOM 884 C C . ARG A 1 120 ? 0.255 -8.463 23.043 1.00 66.94 120 ARG A C 1
ATOM 886 O O . ARG A 1 120 ? 0.824 -7.590 23.685 1.00 66.94 120 ARG A O 1
ATOM 893 N N . LYS A 1 121 ? 0.582 -9.746 23.151 1.00 71.50 121 LYS A N 1
ATOM 894 C CA . LYS A 1 121 ? 1.795 -10.191 23.834 1.00 71.50 121 LYS A CA 1
ATOM 895 C C . LYS A 1 121 ? 2.983 -10.050 22.892 1.00 71.50 121 LYS A C 1
ATOM 897 O O . LYS A 1 121 ? 2.879 -10.319 21.686 1.00 71.50 121 LYS A O 1
ATOM 902 N N . GLU A 1 122 ? 4.122 -9.646 23.444 1.00 75.06 122 GLU A N 1
ATOM 903 C CA . GLU A 1 122 ? 5.370 -9.627 22.693 1.00 75.06 122 GLU A CA 1
ATOM 904 C C . GLU A 1 122 ? 5.696 -11.033 22.185 1.00 75.06 122 GLU A C 1
ATOM 906 O O . GLU A 1 122 ? 5.680 -12.022 22.918 1.00 75.06 122 GLU A O 1
ATOM 911 N N . CYS A 1 123 ? 5.988 -11.137 20.891 1.00 74.38 123 CYS A N 1
ATOM 912 C CA . CYS A 1 123 ? 6.449 -12.396 20.333 1.00 74.38 123 CYS A CA 1
ATOM 913 C C . CYS A 1 123 ? 7.890 -12.627 20.787 1.00 74.38 123 CYS A C 1
ATOM 915 O O . CYS A 1 123 ? 8.771 -11.891 20.357 1.00 74.38 123 CYS A O 1
ATOM 917 N N . VAL A 1 124 ? 8.137 -13.669 21.581 1.00 79.00 124 VAL A N 1
ATOM 918 C CA . VAL A 1 124 ? 9.472 -14.003 22.117 1.00 79.00 124 VAL A CA 1
ATOM 919 C C . VAL A 1 124 ? 10.537 -14.088 21.014 1.00 79.00 124 VAL A C 1
ATOM 921 O O . VAL A 1 124 ? 11.657 -13.620 21.190 1.00 79.00 124 VAL A O 1
ATOM 924 N N . ALA A 1 125 ? 10.177 -14.610 19.835 1.00 76.94 125 ALA A N 1
ATOM 925 C CA . ALA A 1 125 ? 11.110 -14.785 18.722 1.00 76.94 125 ALA A CA 1
ATOM 926 C C . ALA A 1 125 ? 11.585 -13.469 18.081 1.00 76.94 125 ALA A C 1
ATOM 928 O O . ALA A 1 125 ? 12.709 -13.407 17.593 1.00 76.94 125 ALA A O 1
ATOM 929 N N . CYS A 1 126 ? 10.750 -12.426 18.057 1.00 78.25 126 CYS A N 1
ATOM 930 C CA . CYS A 1 126 ? 11.107 -11.128 17.467 1.00 78.25 126 CYS A CA 1
ATOM 931 C C . CYS A 1 126 ? 11.020 -9.958 18.449 1.00 78.25 126 CYS A C 1
ATOM 933 O O . CYS A 1 126 ? 11.099 -8.812 18.020 1.00 78.25 126 CYS A O 1
ATOM 935 N N . LYS A 1 127 ? 10.820 -10.234 19.742 1.00 81.25 127 LYS A N 1
ATOM 936 C CA . LYS A 1 127 ? 10.635 -9.247 20.817 1.00 81.25 127 LYS A CA 1
ATOM 937 C C . LYS A 1 127 ? 9.632 -8.151 20.443 1.00 81.25 127 LYS A C 1
ATOM 939 O O . LYS A 1 127 ? 9.921 -6.965 20.506 1.00 81.25 127 LYS A O 1
ATOM 944 N N . GLY A 1 128 ? 8.487 -8.567 19.900 1.00 74.38 128 GLY A N 1
ATOM 945 C CA . GLY A 1 128 ? 7.420 -7.650 19.478 1.00 74.38 128 GLY A CA 1
ATOM 946 C C . GLY A 1 128 ? 7.662 -6.875 18.171 1.00 74.38 128 GLY A C 1
ATOM 947 O O . GLY A 1 128 ? 6.699 -6.345 17.625 1.00 74.38 128 GLY A O 1
ATOM 948 N N . VAL A 1 129 ? 8.875 -6.884 17.600 1.00 80.81 129 VAL A N 1
ATOM 949 C CA . VAL A 1 129 ? 9.222 -6.123 16.377 1.00 80.81 129 VAL A CA 1
ATOM 950 C C . VAL A 1 129 ? 8.447 -6.604 15.143 1.00 80.81 129 VAL A C 1
ATOM 952 O O . VAL A 1 129 ? 8.246 -5.861 14.189 1.00 80.81 129 VAL A O 1
ATOM 955 N N . GLY A 1 130 ? 8.013 -7.867 15.125 1.00 78.38 130 GLY A N 1
ATOM 956 C CA . GLY A 1 130 ? 7.290 -8.461 13.993 1.00 78.38 130 GLY A CA 1
ATOM 957 C C . GLY A 1 130 ? 8.185 -8.890 12.819 1.00 78.38 130 GLY A C 1
ATOM 958 O O . GLY A 1 130 ? 7.742 -9.627 11.940 1.00 78.38 130 GLY A O 1
ATOM 959 N N . ALA A 1 131 ? 9.468 -8.544 12.836 1.00 86.62 131 ALA A N 1
ATOM 960 C CA . ALA A 1 131 ? 10.449 -8.955 11.839 1.00 86.62 131 ALA A CA 1
ATOM 961 C C . ALA A 1 131 ? 11.605 -9.735 12.476 1.00 86.62 131 ALA A C 1
ATOM 963 O O . ALA A 1 131 ? 11.975 -9.473 13.617 1.00 86.62 131 ALA A O 1
ATOM 964 N N . VAL A 1 132 ? 12.177 -10.694 11.742 1.00 88.12 132 VAL A N 1
ATOM 965 C CA . VAL A 1 132 ? 13.328 -11.514 12.196 1.00 88.12 132 VAL A CA 1
ATOM 966 C C . VAL A 1 132 ? 14.636 -11.184 11.475 1.00 88.12 132 VAL A C 1
ATOM 968 O O . VAL A 1 132 ? 15.655 -11.821 11.714 1.00 88.12 132 VAL A O 1
ATOM 971 N N . GLY A 1 133 ? 14.634 -10.184 10.595 1.00 90.06 133 GLY A N 1
ATOM 972 C CA . GLY A 1 133 ? 15.835 -9.750 9.888 1.00 90.06 133 GLY A CA 1
ATOM 973 C C . GLY A 1 133 ? 15.533 -9.095 8.548 1.00 90.06 133 GLY A C 1
ATOM 974 O O . GLY A 1 133 ? 14.374 -8.916 8.168 1.00 90.06 133 GLY A O 1
ATOM 975 N N . LYS A 1 134 ? 16.596 -8.739 7.821 1.00 94.38 134 LYS A N 1
ATOM 976 C CA . LYS A 1 134 ? 16.506 -8.221 6.448 1.00 94.38 134 LYS A CA 1
ATOM 977 C C . LYS A 1 134 ? 15.941 -9.291 5.508 1.00 94.38 134 LYS A C 1
ATOM 979 O O . LYS A 1 134 ? 16.075 -10.486 5.760 1.00 94.38 134 LYS A O 1
ATOM 984 N N . CYS A 1 135 ? 15.304 -8.861 4.421 1.00 95.00 135 CYS A N 1
ATOM 985 C CA . CYS A 1 135 ? 14.863 -9.770 3.367 1.00 95.00 135 CYS A CA 1
ATOM 986 C C . CYS A 1 135 ? 16.053 -10.570 2.806 1.00 95.00 135 CYS A C 1
ATOM 988 O O . CYS A 1 135 ? 17.084 -9.991 2.478 1.00 95.00 135 CYS A O 1
ATOM 990 N N . THR A 1 136 ? 15.902 -11.890 2.678 1.00 95.81 136 THR A N 1
ATOM 991 C CA . THR A 1 136 ? 16.941 -12.790 2.144 1.00 95.81 136 THR A CA 1
ATOM 992 C C . THR A 1 136 ? 17.006 -12.814 0.619 1.00 95.81 136 THR A C 1
ATOM 994 O O . THR A 1 136 ? 17.922 -13.402 0.051 1.00 95.81 136 THR A O 1
ATOM 997 N N . ASN A 1 137 ? 16.047 -12.190 -0.070 1.00 96.12 137 ASN A N 1
ATOM 998 C CA . ASN A 1 137 ? 16.081 -12.080 -1.521 1.00 96.12 137 ASN A CA 1
ATOM 999 C C . ASN A 1 137 ? 17.194 -11.108 -1.931 1.00 96.12 137 ASN A C 1
ATOM 1001 O O . ASN A 1 137 ? 17.102 -9.913 -1.665 1.00 96.12 137 ASN A O 1
ATOM 1005 N N . ALA A 1 138 ? 18.217 -11.622 -2.615 1.00 96.69 138 ALA A N 1
ATOM 1006 C CA . ALA A 1 138 ? 19.392 -10.850 -3.014 1.00 96.69 138 ALA A CA 1
ATOM 1007 C C . ALA A 1 138 ? 19.077 -9.653 -3.932 1.00 96.69 138 ALA A C 1
ATOM 1009 O O . ALA A 1 138 ? 19.852 -8.704 -3.983 1.00 96.69 138 ALA A O 1
ATOM 1010 N N . LYS A 1 139 ? 17.944 -9.677 -4.649 1.00 95.94 139 LYS A N 1
ATOM 1011 C CA . LYS A 1 139 ? 17.488 -8.575 -5.515 1.00 95.94 139 LYS A CA 1
ATOM 1012 C C . LYS A 1 139 ? 16.577 -7.577 -4.790 1.00 95.94 139 LYS A C 1
ATOM 1014 O O . LYS A 1 139 ? 16.107 -6.627 -5.412 1.00 95.94 139 LYS A O 1
ATOM 1019 N N . CYS A 1 140 ? 16.267 -7.816 -3.516 1.00 96.81 140 CYS A N 1
ATOM 1020 C CA . CYS A 1 140 ? 15.402 -6.958 -2.720 1.00 96.81 140 CYS A CA 1
ATOM 1021 C C . CYS A 1 140 ? 16.188 -5.771 -2.167 1.00 96.81 140 CYS A C 1
ATOM 1023 O O . CYS A 1 140 ? 17.063 -5.934 -1.319 1.00 96.81 140 CYS A O 1
ATOM 1025 N N . ASP A 1 141 ? 15.812 -4.571 -2.592 1.00 95.69 141 ASP A N 1
ATOM 1026 C CA . ASP A 1 141 ? 16.275 -3.316 -2.018 1.00 95.69 141 ASP A CA 1
ATOM 1027 C C . ASP A 1 141 ? 15.122 -2.672 -1.245 1.00 95.69 141 ASP A C 1
ATOM 1029 O O . ASP A 1 141 ? 14.115 -2.255 -1.822 1.00 95.69 141 ASP A O 1
ATOM 1033 N N . LYS A 1 142 ? 15.237 -2.664 0.088 1.00 95.00 142 LYS A N 1
ATOM 1034 C CA . LYS A 1 142 ? 14.250 -2.074 1.015 1.00 95.00 142 LYS A CA 1
ATOM 1035 C C . LYS A 1 142 ? 12.802 -2.505 0.746 1.00 95.00 142 LYS A C 1
ATOM 1037 O O . LYS A 1 142 ? 11.869 -1.724 0.884 1.00 95.00 142 LYS A O 1
ATOM 1042 N N . GLY A 1 143 ? 12.610 -3.766 0.374 1.00 95.31 143 GLY A N 1
ATOM 1043 C CA . GLY A 1 143 ? 11.283 -4.331 0.139 1.00 95.31 143 GLY A CA 1
ATOM 1044 C C . GLY A 1 143 ? 10.814 -4.269 -1.301 1.00 95.31 143 GLY A C 1
ATOM 1045 O O . GLY A 1 143 ? 9.789 -4.861 -1.616 1.00 95.31 143 GLY A O 1
ATOM 1046 N N . LYS A 1 144 ? 11.575 -3.641 -2.192 1.00 97.50 144 LYS A N 1
ATOM 1047 C CA . LYS A 1 144 ? 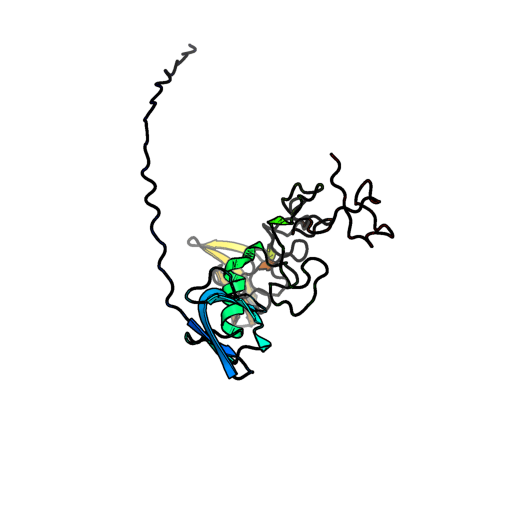11.267 -3.570 -3.614 1.00 97.50 144 LYS A CA 1
ATOM 1048 C C . LYS A 1 144 ? 12.234 -4.439 -4.412 1.00 97.50 144 LYS A C 1
ATOM 1050 O O . LYS A 1 144 ? 13.410 -4.540 -4.082 1.00 97.50 144 LYS A O 1
ATOM 1055 N N . VAL A 1 145 ? 11.744 -5.058 -5.476 1.00 97.44 145 VAL A N 1
ATOM 1056 C CA . VAL A 1 145 ? 12.561 -5.718 -6.508 1.00 97.44 145 VAL A CA 1
ATOM 1057 C C . VAL A 1 145 ? 12.276 -5.054 -7.844 1.00 97.44 145 VAL A C 1
ATOM 1059 O O . VAL A 1 145 ? 11.247 -4.398 -8.001 1.00 97.44 145 VAL A O 1
ATOM 1062 N N . ASP A 1 146 ? 13.165 -5.203 -8.817 1.00 97.94 146 ASP A N 1
ATOM 1063 C CA . ASP A 1 146 ? 12.881 -4.693 -10.156 1.00 97.94 146 ASP A CA 1
ATOM 1064 C C . ASP A 1 146 ? 11.652 -5.382 -10.750 1.00 97.94 146 ASP A C 1
ATOM 1066 O O . ASP A 1 146 ? 11.439 -6.583 -10.568 1.00 97.94 146 ASP A O 1
ATOM 1070 N N . CYS A 1 147 ? 10.840 -4.605 -11.467 1.00 97.75 147 CYS A N 1
ATOM 1071 C CA . CYS A 1 147 ? 9.648 -5.111 -12.131 1.00 97.75 147 CYS A CA 1
ATOM 1072 C C . CYS A 1 147 ? 10.029 -6.287 -13.045 1.00 97.75 147 CYS A C 1
ATOM 1074 O O . CYS A 1 147 ? 10.973 -6.148 -13.822 1.00 97.75 147 CYS A O 1
ATOM 1076 N N . PRO A 1 148 ? 9.328 -7.432 -13.012 1.00 97.12 148 PRO A N 1
ATOM 1077 C CA . PRO A 1 148 ? 9.641 -8.557 -13.894 1.00 97.12 148 PRO A CA 1
ATOM 1078 C C . PRO A 1 148 ? 9.284 -8.285 -15.366 1.00 97.12 148 PRO A C 1
ATOM 1080 O O . PRO A 1 148 ? 9.855 -8.919 -16.248 1.00 97.12 148 PRO A O 1
ATOM 1083 N N . GLY A 1 149 ? 8.391 -7.327 -15.648 1.00 96.75 149 GLY A N 1
ATOM 1084 C CA . GLY A 1 149 ? 7.946 -6.991 -17.005 1.00 96.75 149 GLY A CA 1
ATOM 1085 C C . GLY A 1 149 ? 9.036 -6.393 -17.903 1.00 96.75 149 GLY A C 1
ATOM 1086 O O . GLY A 1 149 ? 10.126 -6.054 -17.449 1.00 96.75 149 GLY A O 1
ATOM 1087 N N . ALA A 1 150 ? 8.735 -6.213 -19.191 1.00 96.56 150 ALA A N 1
ATOM 1088 C CA . ALA A 1 150 ? 9.669 -5.673 -20.190 1.00 96.56 150 ALA A CA 1
ATOM 1089 C C . ALA A 1 150 ? 9.856 -4.139 -20.135 1.00 96.56 150 ALA A C 1
ATOM 1091 O O . ALA A 1 150 ? 10.425 -3.547 -21.050 1.00 96.56 150 ALA A O 1
ATOM 1092 N N . CYS A 1 151 ? 9.365 -3.477 -19.086 1.00 97.44 151 CYS A N 1
ATOM 1093 C CA . CYS A 1 151 ? 9.428 -2.024 -18.960 1.00 97.44 151 CYS A CA 1
ATOM 1094 C C . CYS A 1 151 ? 10.854 -1.498 -18.755 1.00 97.44 151 CYS A C 1
ATOM 1096 O O . CYS A 1 151 ? 11.782 -2.246 -18.435 1.00 97.44 151 CYS A O 1
ATOM 1098 N N . LEU A 1 152 ? 11.034 -0.191 -18.942 1.00 97.44 152 LEU A N 1
ATOM 1099 C CA . LEU A 1 152 ? 12.302 0.490 -18.715 1.00 97.44 152 LEU A CA 1
ATOM 1100 C C . LEU A 1 152 ? 12.697 0.443 -17.228 1.00 97.44 152 LEU A C 1
ATOM 1102 O O . LEU A 1 152 ? 11.936 0.870 -16.364 1.00 97.44 152 LEU A O 1
ATOM 1106 N N . LYS A 1 153 ? 13.904 -0.052 -16.926 1.00 97.25 153 LYS A N 1
ATOM 1107 C CA . LYS A 1 153 ? 14.456 -0.182 -15.561 1.00 97.25 153 LYS A CA 1
ATOM 1108 C C . LYS A 1 153 ? 15.944 0.152 -15.565 1.00 97.25 153 LYS A C 1
ATOM 1110 O O . LYS A 1 153 ? 16.631 -0.137 -16.546 1.00 97.25 153 LYS A O 1
ATOM 1115 N N . ARG A 1 154 ? 16.456 0.684 -14.450 1.00 96.00 154 ARG A N 1
ATOM 1116 C CA . ARG A 1 154 ? 17.886 1.016 -14.274 1.00 96.00 154 ARG A CA 1
ATOM 1117 C C . ARG A 1 154 ? 18.808 -0.205 -14.320 1.00 96.00 154 ARG A C 1
ATOM 1119 O O . ARG A 1 154 ? 19.961 -0.077 -14.701 1.00 96.00 154 ARG A O 1
ATOM 1126 N N . SER A 1 155 ? 18.298 -1.383 -13.973 1.00 95.69 155 SER A N 1
ATOM 1127 C CA . SER A 1 155 ? 19.057 -2.638 -13.966 1.00 95.69 155 SER A CA 1
ATOM 1128 C C . SER A 1 155 ? 19.195 -3.315 -15.330 1.00 95.69 155 SER A C 1
ATOM 1130 O O . SER A 1 155 ? 19.873 -4.335 -15.431 1.00 95.69 155 SER A O 1
ATOM 1132 N N . VAL A 1 156 ? 18.549 -2.790 -16.377 1.00 95.25 156 VAL A N 1
ATOM 1133 C CA . VAL A 1 156 ? 18.565 -3.385 -17.718 1.00 95.25 156 VAL A CA 1
ATOM 1134 C C . VAL A 1 156 ? 19.150 -2.403 -18.727 1.00 95.25 156 VAL A C 1
ATOM 1136 O O . VAL A 1 156 ? 18.664 -1.280 -18.870 1.00 95.25 156 VAL A O 1
ATOM 1139 N N . GLY A 1 157 ? 20.137 -2.877 -19.491 1.00 94.44 157 GLY A N 1
ATOM 1140 C CA . GLY A 1 157 ? 20.822 -2.111 -20.531 1.00 94.44 157 GLY A CA 1
ATOM 1141 C C . GLY A 1 157 ? 21.937 -1.215 -19.996 1.00 94.44 157 GLY A C 1
ATOM 1142 O O . GLY A 1 157 ? 22.247 -1.213 -18.807 1.00 94.44 157 GLY A O 1
ATOM 1143 N N . THR A 1 158 ? 22.541 -0.449 -20.902 1.00 96.00 158 THR A N 1
ATOM 1144 C CA . THR A 1 158 ? 23.612 0.491 -20.569 1.00 96.00 158 THR A CA 1
ATOM 1145 C C . THR A 1 158 ? 23.013 1.845 -20.234 1.00 96.00 158 THR A C 1
ATOM 1147 O O . THR A 1 158 ? 22.299 2.432 -21.046 1.00 96.00 158 THR A O 1
ATOM 1150 N N . TRP A 1 159 ? 23.317 2.345 -19.041 1.00 97.19 159 TRP A N 1
ATOM 1151 C CA . TRP A 1 159 ? 22.930 3.678 -18.600 1.00 97.19 159 TRP A CA 1
ATOM 1152 C C . TRP A 1 159 ? 24.161 4.563 -18.484 1.00 97.19 159 TRP A C 1
ATOM 1154 O O . TRP A 1 159 ? 25.175 4.147 -17.929 1.00 97.19 159 TRP A O 1
ATOM 1164 N N . VAL A 1 160 ? 24.051 5.794 -18.963 1.00 97.19 160 VAL A N 1
ATOM 1165 C CA . VAL A 1 160 ? 25.108 6.804 -18.879 1.00 97.19 160 VAL A CA 1
ATOM 1166 C C . VAL A 1 160 ? 24.535 8.087 -18.293 1.00 97.19 160 VAL A C 1
ATOM 1168 O O . VAL A 1 160 ? 23.361 8.394 -18.496 1.00 97.19 160 VAL A O 1
ATOM 1171 N N . MET A 1 161 ? 25.354 8.825 -17.552 1.00 97.69 161 MET A N 1
ATOM 1172 C CA . MET A 1 161 ? 24.997 10.162 -17.088 1.00 97.69 161 MET A CA 1
ATOM 1173 C C . MET A 1 161 ? 25.266 11.162 -18.218 1.00 97.69 161 MET A C 1
ATOM 1175 O O . MET A 1 161 ? 26.395 11.235 -18.702 1.00 97.69 161 MET A O 1
ATOM 1179 N N . LYS A 1 162 ? 24.250 11.918 -18.637 1.00 95.75 162 LYS A N 1
ATOM 1180 C CA . LYS A 1 162 ? 24.356 13.010 -19.616 1.00 95.75 162 LYS A CA 1
ATOM 1181 C C . LYS A 1 162 ? 23.552 14.195 -19.116 1.00 95.75 162 LYS A C 1
ATOM 1183 O O . LYS A 1 162 ? 22.407 14.020 -18.718 1.00 95.75 162 LYS A O 1
ATOM 1188 N N . ASP A 1 163 ? 24.176 15.367 -19.083 1.00 95.31 163 ASP A N 1
ATOM 1189 C CA . ASP A 1 163 ? 23.525 16.619 -18.676 1.00 95.31 163 ASP A CA 1
ATOM 1190 C C . ASP A 1 163 ? 22.817 16.520 -17.307 1.00 95.31 163 ASP A C 1
ATOM 1192 O O . ASP A 1 163 ? 21.731 17.052 -17.093 1.00 95.31 163 ASP A O 1
ATOM 1196 N N . GLY A 1 164 ? 23.422 15.777 -16.371 1.00 96.75 164 GLY A N 1
ATOM 1197 C CA . GLY A 1 164 ? 22.879 15.555 -15.025 1.00 96.75 164 GLY A CA 1
ATOM 1198 C C . GLY A 1 164 ? 21.711 14.566 -14.939 1.00 96.75 164 GLY A C 1
ATOM 1199 O O . GLY A 1 164 ? 21.161 14.392 -13.854 1.00 96.75 164 GLY A O 1
ATOM 1200 N N . GLN A 1 165 ? 21.340 13.904 -16.037 1.00 97.38 165 GLN A N 1
ATOM 1201 C CA . GLN A 1 165 ? 20.297 12.880 -16.068 1.00 97.38 165 GLN A CA 1
ATOM 1202 C C . GLN A 1 165 ? 20.857 11.521 -16.471 1.00 97.38 165 GLN A C 1
ATOM 1204 O O . GLN A 1 165 ? 21.701 11.395 -17.365 1.00 97.38 165 GLN A O 1
ATOM 1209 N N . TRP A 1 166 ? 20.337 10.462 -15.857 1.00 97.88 166 TRP A N 1
ATOM 1210 C CA . TRP A 1 166 ? 20.628 9.121 -16.334 1.00 97.88 166 TRP A CA 1
ATOM 1211 C C . TRP A 1 166 ? 19.828 8.821 -17.594 1.00 97.88 166 TRP A C 1
ATOM 1213 O O . TRP A 1 166 ? 18.598 8.850 -17.594 1.00 97.88 166 TRP A O 1
ATOM 1223 N N . MET A 1 167 ? 20.534 8.473 -18.666 1.00 97.94 167 MET A N 1
ATOM 1224 C CA . MET A 1 167 ? 19.941 8.079 -19.935 1.00 97.94 167 MET A CA 1
ATOM 1225 C C . MET A 1 167 ? 20.332 6.650 -20.282 1.00 97.94 167 MET A C 1
ATOM 1227 O O . MET A 1 167 ? 21.506 6.281 -20.219 1.00 97.94 167 MET A O 1
ATOM 1231 N N . ARG A 1 168 ? 19.357 5.840 -20.681 1.00 96.62 168 ARG A N 1
ATOM 1232 C CA . ARG A 1 168 ? 19.623 4.519 -21.241 1.00 96.62 168 ARG A CA 1
ATOM 1233 C C . ARG A 1 168 ? 19.953 4.644 -22.719 1.00 96.62 168 ARG A C 1
ATOM 1235 O O . ARG A 1 168 ? 19.269 5.359 -23.450 1.00 96.62 168 ARG A O 1
ATOM 1242 N N . GLU A 1 169 ? 21.005 3.949 -23.131 1.00 94.75 169 GLU A N 1
ATOM 1243 C CA . GLU A 1 169 ? 21.374 3.774 -24.530 1.00 94.75 169 GLU A CA 1
ATOM 1244 C C . GLU A 1 169 ? 20.525 2.667 -25.147 1.00 94.75 169 GLU A C 1
ATOM 1246 O O . GLU A 1 169 ? 20.421 1.563 -24.601 1.00 94.75 169 GLU A O 1
ATOM 1251 N N . TRP A 1 170 ? 19.988 2.931 -26.331 1.00 91.31 170 TRP A N 1
ATOM 1252 C CA . TRP A 1 170 ? 19.451 1.895 -27.192 1.00 91.31 170 TRP A CA 1
ATOM 1253 C C . TRP A 1 170 ? 20.076 1.945 -28.568 1.00 91.31 170 TRP A C 1
ATOM 1255 O O . TRP A 1 170 ? 20.050 2.971 -29.247 1.00 91.31 170 TRP A O 1
ATOM 1265 N N . ARG A 1 171 ? 20.544 0.783 -29.011 1.00 91.56 171 ARG A N 1
ATOM 1266 C CA . ARG A 1 171 ? 21.051 0.579 -30.362 1.00 91.56 171 ARG A CA 1
ATOM 1267 C C . ARG A 1 171 ? 19.912 0.104 -31.250 1.00 91.56 171 ARG A C 1
ATOM 1269 O O . ARG A 1 171 ? 19.244 -0.880 -30.945 1.00 91.56 171 ARG A O 1
ATOM 1276 N N . LEU A 1 172 ? 19.673 0.847 -32.317 1.00 90.31 172 LEU A N 1
ATOM 1277 C CA . LEU A 1 172 ? 18.686 0.566 -33.348 1.00 90.31 172 LEU A CA 1
ATOM 1278 C C . LEU A 1 172 ? 19.368 -0.051 -34.572 1.00 90.31 172 LEU A C 1
ATOM 1280 O O . LEU A 1 172 ? 20.596 -0.053 -34.703 1.00 90.31 172 LEU A O 1
ATOM 1284 N N . ALA A 1 173 ? 18.553 -0.528 -35.512 1.00 90.62 173 ALA A N 1
ATOM 1285 C CA . ALA A 1 173 ? 19.035 -0.958 -36.817 1.00 90.62 173 ALA A CA 1
ATOM 1286 C C . ALA A 1 173 ? 19.851 0.151 -37.513 1.00 90.62 173 ALA A C 1
ATOM 1288 O O . ALA A 1 173 ? 19.582 1.349 -37.350 1.00 90.62 173 ALA A O 1
ATOM 1289 N N . LYS A 1 174 ? 20.833 -0.269 -38.322 1.00 92.19 174 LYS A N 1
ATOM 1290 C CA . LYS A 1 174 ? 21.768 0.610 -39.053 1.00 92.19 174 LYS A CA 1
ATOM 1291 C C . LYS A 1 174 ? 22.648 1.484 -38.142 1.00 92.19 174 LYS A C 1
ATOM 1293 O O . LYS A 1 174 ? 23.034 2.580 -38.528 1.00 92.19 174 LYS A O 1
ATOM 1298 N N . GLY A 1 175 ? 22.935 1.022 -36.923 1.00 91.12 175 GLY A N 1
ATOM 1299 C CA . GLY A 1 175 ? 23.880 1.678 -36.011 1.00 91.12 175 GLY A CA 1
ATOM 1300 C C . GLY A 1 175 ? 23.379 2.977 -35.375 1.00 91.12 175 GLY A C 1
ATOM 1301 O O . GLY A 1 175 ? 24.153 3.665 -34.715 1.00 91.12 175 GLY A O 1
ATOM 1302 N N . ARG A 1 176 ? 22.096 3.328 -35.539 1.00 93.31 176 ARG A N 1
ATOM 1303 C CA . ARG A 1 176 ? 21.524 4.507 -34.875 1.00 93.31 176 ARG A CA 1
ATOM 1304 C C . ARG A 1 176 ? 21.414 4.270 -33.373 1.00 93.31 176 ARG A C 1
ATOM 1306 O O . ARG A 1 176 ? 21.092 3.167 -32.935 1.00 93.31 176 ARG A O 1
ATOM 1313 N N . ILE A 1 177 ? 21.631 5.322 -32.594 1.00 93.25 177 ILE A N 1
ATOM 1314 C CA . ILE A 1 177 ? 21.493 5.293 -31.139 1.00 93.25 177 ILE A CA 1
ATOM 1315 C C . ILE A 1 177 ? 20.371 6.244 -30.737 1.00 93.25 177 ILE A C 1
ATOM 1317 O O . ILE A 1 177 ? 20.335 7.390 -31.180 1.00 93.25 177 ILE A O 1
ATOM 1321 N N . GLN A 1 178 ? 19.462 5.773 -29.888 1.00 94.19 178 GLN A N 1
ATOM 1322 C CA . GLN A 1 178 ? 18.483 6.616 -29.208 1.00 94.19 178 GLN A CA 1
ATOM 1323 C C . GLN A 1 178 ? 18.690 6.550 -27.699 1.00 94.19 178 GLN A C 1
ATOM 1325 O O . GLN A 1 178 ? 19.152 5.547 -27.156 1.00 94.19 178 GLN A O 1
ATOM 1330 N N . TRP A 1 179 ? 18.328 7.643 -27.035 1.00 95.44 179 TRP A N 1
ATOM 1331 C CA . TRP A 1 179 ? 18.466 7.811 -25.597 1.00 95.44 179 TRP A CA 1
ATOM 1332 C C . TRP A 1 179 ? 17.095 8.062 -24.980 1.00 95.44 179 TRP A C 1
ATOM 1334 O O . TRP A 1 179 ? 16.282 8.794 -25.549 1.00 95.44 179 TRP A O 1
ATOM 1344 N N . LYS A 1 180 ? 16.839 7.485 -23.806 1.00 96.12 180 LYS A N 1
ATOM 1345 C CA . LYS A 1 180 ? 15.692 7.852 -22.957 1.00 96.12 180 LYS A CA 1
ATOM 1346 C C . LYS A 1 180 ? 16.163 8.089 -21.542 1.00 96.12 180 LYS A C 1
ATOM 1348 O O . LYS A 1 180 ? 16.981 7.332 -21.023 1.00 96.12 180 LYS A O 1
ATOM 1353 N N . THR A 1 181 ? 15.626 9.139 -20.947 1.00 96.94 181 THR A N 1
ATOM 1354 C CA . THR A 1 181 ? 15.930 9.559 -19.585 1.00 96.94 181 THR A CA 1
ATOM 1355 C C . THR A 1 181 ? 15.270 8.631 -18.566 1.00 96.94 181 THR A C 1
ATOM 1357 O O . THR A 1 181 ? 14.337 7.881 -18.872 1.00 96.94 181 THR A O 1
ATOM 1360 N N . GLU A 1 182 ? 15.733 8.698 -17.323 1.00 96.81 182 GLU A N 1
ATOM 1361 C CA . GLU A 1 182 ? 15.151 7.969 -16.194 1.00 96.81 182 GLU A CA 1
ATOM 1362 C C . GLU A 1 182 ? 13.715 8.396 -15.837 1.00 96.81 182 GLU A C 1
ATOM 1364 O O . GLU A 1 182 ? 13.009 7.656 -15.158 1.00 96.81 182 GLU A O 1
ATOM 1369 N N . ASN A 1 183 ? 13.218 9.517 -16.370 1.00 96.75 183 ASN A N 1
ATOM 1370 C CA . ASN A 1 183 ? 11.823 9.950 -16.184 1.00 96.75 183 ASN A CA 1
ATOM 1371 C C . ASN A 1 183 ? 10.794 9.015 -16.852 1.00 96.75 183 ASN A C 1
ATOM 1373 O O . ASN A 1 183 ? 9.594 9.110 -16.584 1.00 96.75 183 ASN A O 1
ATOM 1377 N N . HIS A 1 184 ? 11.266 8.105 -17.706 1.00 96.75 184 HIS A N 1
ATOM 1378 C CA . HIS A 1 184 ? 10.463 7.075 -18.362 1.00 96.75 184 HIS A CA 1
ATOM 1379 C C . HIS A 1 184 ? 10.565 5.701 -17.678 1.00 96.75 184 HIS A C 1
ATOM 1381 O O . HIS A 1 184 ? 10.181 4.681 -18.256 1.00 96.75 184 HIS A O 1
ATOM 1387 N N . LEU A 1 185 ? 11.143 5.619 -16.473 1.00 97.62 185 LEU A N 1
ATOM 1388 C CA . LEU A 1 185 ? 11.201 4.360 -15.732 1.00 97.62 185 LEU A CA 1
ATOM 1389 C C . LEU A 1 185 ? 9.797 3.769 -15.554 1.00 97.62 185 LEU A C 1
ATOM 1391 O O . LEU A 1 185 ? 8.832 4.458 -15.254 1.00 97.62 185 LEU A O 1
ATOM 1395 N N . GLY A 1 186 ? 9.684 2.462 -15.773 1.00 97.69 186 GLY A N 1
ATOM 1396 C CA . GLY A 1 186 ? 8.421 1.741 -15.711 1.00 97.69 186 GLY A CA 1
ATOM 1397 C C . GLY A 1 186 ? 7.500 1.932 -16.921 1.00 97.69 186 GLY A C 1
ATOM 1398 O O . GLY A 1 186 ? 6.443 1.310 -16.923 1.00 97.69 186 GLY A O 1
ATOM 1399 N N . GLU A 1 187 ? 7.880 2.687 -17.955 1.00 98.06 187 GLU A N 1
ATOM 1400 C CA . GLU A 1 187 ? 7.166 2.703 -19.241 1.00 98.06 187 GLU A CA 1
ATOM 1401 C C . GLU A 1 187 ? 7.542 1.496 -20.114 1.00 98.06 187 GLU A C 1
ATOM 1403 O O . GLU A 1 187 ? 8.652 0.952 -20.034 1.00 98.06 187 GLU A O 1
ATOM 1408 N N . LEU A 1 188 ? 6.604 1.060 -20.954 1.00 97.62 188 LEU A N 1
ATOM 1409 C CA . LEU A 1 188 ? 6.824 0.060 -21.993 1.00 97.62 188 LEU A CA 1
ATOM 1410 C C . LEU A 1 188 ? 7.204 0.752 -23.303 1.00 97.62 188 LEU A C 1
ATOM 1412 O O . LEU A 1 188 ? 6.589 1.738 -23.697 1.00 97.62 188 LEU A O 1
ATOM 1416 N N . PHE A 1 189 ? 8.189 0.198 -24.006 1.00 96.50 189 PHE A N 1
ATOM 1417 C CA . PHE A 1 189 ? 8.619 0.693 -25.310 1.00 96.50 189 PHE A CA 1
ATOM 1418 C C . PHE A 1 189 ? 8.615 -0.443 -26.327 1.00 96.50 189 PHE A C 1
ATOM 1420 O O . PHE A 1 189 ? 9.130 -1.525 -26.046 1.00 96.50 189 PHE A O 1
ATOM 1427 N N . GLU A 1 190 ? 8.076 -0.180 -27.513 1.00 94.75 190 GLU A N 1
ATOM 1428 C CA . GLU A 1 190 ? 8.229 -1.054 -28.676 1.00 94.75 190 GLU A CA 1
ATOM 1429 C C . GLU A 1 190 ? 9.359 -0.534 -29.562 1.00 94.75 190 GLU A C 1
ATOM 1431 O O . GLU A 1 190 ? 9.439 0.666 -29.836 1.00 94.75 190 GLU A O 1
ATOM 1436 N N . VAL A 1 191 ? 10.230 -1.442 -30.004 1.00 91.31 191 VAL A N 1
ATOM 1437 C CA . VAL A 1 191 ? 11.313 -1.126 -30.938 1.00 91.31 191 VAL A CA 1
ATOM 1438 C C . VAL A 1 191 ? 10.774 -1.230 -32.356 1.00 91.31 191 VAL A C 1
ATOM 1440 O O . VAL A 1 191 ? 10.297 -2.283 -32.762 1.00 91.31 191 VAL A O 1
ATOM 1443 N N . THR A 1 192 ? 10.890 -0.154 -33.122 1.00 91.69 192 THR A N 1
ATOM 1444 C CA . THR A 1 192 ? 10.507 -0.095 -34.536 1.00 91.69 192 THR A CA 1
ATOM 1445 C C . THR A 1 192 ? 11.721 0.250 -35.398 1.00 91.69 192 THR A C 1
ATOM 1447 O O . THR A 1 192 ? 12.775 0.653 -34.894 1.00 91.69 192 THR A O 1
ATOM 1450 N N . ASN A 1 193 ? 11.567 0.160 -36.720 1.00 85.88 193 ASN A N 1
ATOM 1451 C CA . ASN A 1 193 ? 12.587 0.627 -37.659 1.00 85.88 193 ASN A CA 1
ATOM 1452 C C . ASN A 1 193 ? 12.832 2.139 -37.578 1.00 85.88 193 ASN A C 1
ATOM 1454 O O . ASN A 1 193 ? 13.861 2.596 -38.058 1.00 85.88 193 ASN A O 1
ATOM 1458 N N . GLU A 1 194 ? 11.935 2.925 -36.988 1.00 87.75 194 GLU A N 1
ATOM 1459 C CA . GLU A 1 194 ? 12.057 4.386 -36.886 1.00 87.75 194 GLU A CA 1
ATOM 1460 C C . GLU A 1 194 ? 12.583 4.832 -35.514 1.00 87.75 194 GLU A C 1
ATOM 1462 O O . GLU A 1 194 ? 13.147 5.919 -35.382 1.00 87.75 194 GLU A O 1
ATOM 1467 N N . GLY A 1 195 ? 12.483 3.967 -34.504 1.00 90.12 195 GLY A N 1
ATOM 1468 C CA . GLY A 1 195 ? 12.892 4.249 -33.134 1.00 90.12 195 GLY A CA 1
ATOM 1469 C C . GLY A 1 195 ? 12.023 3.532 -32.111 1.00 90.12 195 GLY A C 1
ATOM 1470 O O . GLY A 1 195 ? 11.435 2.492 -32.399 1.00 90.12 195 GLY A O 1
ATOM 1471 N N . TYR A 1 196 ? 11.933 4.096 -30.911 1.00 89.00 196 TYR A N 1
ATOM 1472 C CA . TYR A 1 196 ? 11.085 3.561 -29.846 1.00 89.00 196 TYR A CA 1
ATOM 1473 C C . TYR A 1 196 ? 9.770 4.325 -29.742 1.00 89.00 196 TYR A C 1
ATOM 1475 O O . TYR A 1 196 ? 9.774 5.542 -29.548 1.00 89.00 196 TYR A O 1
ATOM 1483 N N . VAL A 1 197 ? 8.660 3.593 -29.780 1.00 94.00 197 VAL A N 1
ATOM 1484 C CA . VAL A 1 197 ? 7.323 4.135 -29.520 1.00 94.00 197 VAL A CA 1
ATOM 1485 C C . VAL A 1 197 ? 6.922 3.749 -28.099 1.00 94.00 197 VAL A C 1
ATOM 1487 O O . VAL A 1 197 ? 6.965 2.567 -27.746 1.00 94.00 197 VAL A O 1
ATOM 1490 N N . SER A 1 198 ? 6.570 4.737 -27.268 1.00 95.94 198 SER A N 1
ATOM 1491 C CA . SER A 1 198 ? 6.031 4.456 -25.930 1.00 95.94 198 SER A CA 1
ATOM 1492 C C . SER A 1 198 ? 4.681 3.757 -26.075 1.00 95.94 198 SER A C 1
ATOM 1494 O O . SER A 1 198 ? 3.828 4.180 -26.855 1.00 95.94 198 SER A O 1
ATOM 1496 N N . LYS A 1 199 ? 4.500 2.670 -25.332 1.00 97.94 199 LYS A N 1
ATOM 1497 C CA . LYS A 1 199 ? 3.244 1.918 -25.220 1.00 97.94 199 LYS A CA 1
ATOM 1498 C C . LYS A 1 199 ? 2.494 2.249 -23.930 1.00 97.94 199 LYS A C 1
ATOM 1500 O O . LYS A 1 199 ? 1.552 1.547 -23.577 1.00 97.94 199 LYS A O 1
ATOM 1505 N N . GLY A 1 200 ? 2.907 3.317 -23.246 1.00 97.31 200 GLY A N 1
ATOM 1506 C CA . GLY A 1 200 ? 2.358 3.740 -21.966 1.00 97.31 200 GLY A CA 1
ATOM 1507 C C . GLY A 1 200 ? 3.005 3.040 -20.773 1.00 97.31 200 GLY A C 1
ATOM 1508 O O . GLY A 1 200 ? 4.062 2.406 -20.872 1.00 97.31 200 GLY A O 1
ATOM 1509 N N . ASP A 1 201 ? 2.361 3.186 -19.621 1.00 98.19 201 ASP A N 1
ATOM 1510 C CA . ASP A 1 201 ? 2.866 2.675 -18.353 1.00 98.19 201 ASP A CA 1
ATOM 1511 C C . ASP A 1 201 ? 2.787 1.147 -18.287 1.00 98.19 201 ASP A C 1
ATOM 1513 O O . ASP A 1 201 ? 1.844 0.507 -18.752 1.00 98.19 201 ASP A O 1
ATOM 1517 N N . CYS A 1 202 ? 3.782 0.533 -17.653 1.00 97.94 202 CYS A N 1
ATOM 1518 C CA . CYS A 1 202 ? 3.754 -0.897 -17.395 1.00 97.94 202 CYS A CA 1
ATOM 1519 C C . CYS A 1 202 ? 2.617 -1.245 -16.424 1.00 97.94 202 CYS A C 1
ATOM 1521 O O . CYS A 1 202 ? 2.643 -0.761 -15.288 1.00 97.94 202 CYS A O 1
ATOM 1523 N N . PRO A 1 203 ? 1.702 -2.166 -16.780 1.00 97.31 203 PRO A N 1
ATOM 1524 C CA . PRO A 1 203 ? 0.563 -2.509 -15.929 1.00 97.31 203 PRO A CA 1
ATOM 1525 C C . PRO A 1 203 ? 0.971 -3.226 -14.633 1.00 97.31 203 PRO A C 1
ATOM 1527 O O . PRO A 1 203 ? 0.181 -3.310 -13.703 1.00 97.31 203 PRO A O 1
ATOM 1530 N N . ILE A 1 204 ? 2.204 -3.742 -14.554 1.00 96.94 204 ILE A N 1
ATOM 1531 C CA . ILE A 1 204 ? 2.707 -4.476 -13.383 1.00 96.94 204 ILE A CA 1
ATOM 1532 C C . ILE A 1 204 ? 3.254 -3.523 -12.312 1.00 96.94 204 ILE A C 1
ATOM 1534 O O . ILE A 1 204 ? 3.025 -3.729 -11.125 1.00 96.94 204 ILE A O 1
ATOM 1538 N N . CYS A 1 205 ? 4.023 -2.509 -12.716 1.00 96.94 205 CYS A N 1
ATOM 1539 C CA . CYS A 1 205 ? 4.723 -1.619 -11.779 1.00 96.94 205 CYS A CA 1
ATOM 1540 C C . CYS A 1 205 ? 4.234 -0.174 -11.804 1.00 96.94 205 CYS A C 1
ATOM 1542 O O . CYS A 1 205 ? 4.774 0.638 -11.055 1.00 96.94 205 CYS A O 1
ATOM 1544 N N . THR A 1 206 ? 3.289 0.158 -12.690 1.00 95.06 206 THR A N 1
ATOM 1545 C CA . THR A 1 206 ? 2.636 1.471 -12.774 1.00 95.06 206 THR A CA 1
ATOM 1546 C C . THR A 1 206 ? 3.651 2.616 -12.711 1.00 95.06 206 THR A C 1
ATOM 1548 O O . THR A 1 206 ? 3.614 3.444 -11.804 1.00 95.06 206 THR A O 1
ATOM 1551 N N . ARG A 1 207 ? 4.629 2.598 -13.632 1.00 95.00 207 ARG A N 1
ATOM 1552 C CA . ARG A 1 207 ? 5.685 3.621 -13.781 1.00 95.00 207 ARG A CA 1
ATOM 1553 C C . ARG A 1 207 ? 6.734 3.713 -12.659 1.00 95.00 207 ARG A C 1
ATOM 1555 O O . ARG A 1 207 ? 7.553 4.621 -12.628 1.00 95.00 207 ARG A O 1
ATOM 1562 N N . THR A 1 208 ? 6.784 2.752 -11.739 1.00 95.06 208 THR A N 1
ATOM 1563 C CA . THR A 1 208 ? 7.811 2.764 -10.675 1.00 95.06 208 THR A CA 1
ATOM 1564 C C . THR A 1 208 ? 9.080 1.989 -11.045 1.00 95.06 208 THR A C 1
ATOM 1566 O O . THR A 1 208 ? 10.097 2.098 -10.362 1.00 95.06 208 THR A O 1
ATOM 1569 N N . SER A 1 209 ? 9.042 1.172 -12.110 1.00 97.56 209 SER A N 1
ATOM 1570 C CA . SER A 1 209 ? 10.072 0.185 -12.506 1.00 97.56 209 SER A CA 1
ATOM 1571 C C . SER A 1 209 ? 10.406 -0.886 -11.457 1.00 97.56 209 SER A C 1
ATOM 1573 O O . SER A 1 209 ? 11.231 -1.768 -11.710 1.00 97.56 209 SER A O 1
ATOM 1575 N N . LYS A 1 210 ? 9.735 -0.859 -10.305 1.00 97.75 210 LYS A N 1
ATOM 1576 C CA . LYS A 1 210 ? 9.924 -1.775 -9.186 1.00 97.75 210 LYS A CA 1
ATOM 1577 C C . LYS A 1 210 ? 8.578 -2.316 -8.719 1.00 97.75 210 LYS A C 1
ATOM 1579 O O . LYS A 1 210 ? 7.541 -1.704 -8.910 1.00 97.75 210 LYS A O 1
ATOM 1584 N N . VAL A 1 211 ? 8.579 -3.485 -8.109 1.00 97.00 211 VAL A N 1
ATOM 1585 C CA . VAL A 1 211 ? 7.391 -4.079 -7.488 1.00 97.00 211 VAL A CA 1
ATOM 1586 C C . VAL A 1 211 ? 7.725 -4.484 -6.067 1.00 97.00 211 VAL A C 1
ATOM 1588 O O . VAL A 1 211 ? 8.899 -4.556 -5.692 1.00 97.00 211 VAL A O 1
ATOM 1591 N N . ASP A 1 212 ? 6.704 -4.737 -5.259 1.00 95.19 212 ASP A N 1
ATOM 1592 C CA . ASP A 1 212 ? 6.927 -5.306 -3.938 1.00 95.19 212 ASP A CA 1
ATOM 1593 C C . ASP A 1 212 ? 7.616 -6.665 -4.051 1.00 95.19 212 ASP A C 1
ATOM 1595 O O . ASP A 1 212 ? 7.230 -7.538 -4.829 1.00 95.19 212 ASP A O 1
ATOM 1599 N N . CYS A 1 213 ? 8.673 -6.839 -3.264 1.00 96.00 213 CYS A N 1
ATOM 1600 C CA . CYS A 1 213 ? 9.382 -8.099 -3.157 1.00 96.00 213 CYS A CA 1
ATOM 1601 C C . CYS A 1 213 ? 8.429 -9.151 -2.593 1.00 96.00 213 CYS A C 1
ATOM 1603 O O . CYS A 1 213 ? 8.037 -9.057 -1.431 1.00 96.00 213 CYS A O 1
ATOM 1605 N N . SER A 1 214 ? 8.111 -10.182 -3.372 1.00 92.38 214 SER A N 1
ATOM 1606 C CA . SER A 1 214 ? 7.214 -11.269 -2.958 1.00 92.38 214 SER A CA 1
ATOM 1607 C C . SER A 1 214 ? 7.703 -12.034 -1.723 1.00 92.38 214 SER A C 1
ATOM 1609 O O . SER A 1 214 ? 6.902 -12.615 -1.002 1.00 92.38 214 SER A O 1
ATOM 1611 N N . THR A 1 215 ? 9.007 -12.004 -1.428 1.00 91.31 215 THR A N 1
ATOM 1612 C CA . THR A 1 215 ? 9.594 -12.666 -0.252 1.00 91.31 215 THR A CA 1
ATOM 1613 C C . THR A 1 215 ? 9.301 -11.930 1.060 1.00 91.31 215 THR A C 1
ATOM 1615 O O . THR A 1 215 ? 9.183 -12.560 2.105 1.00 91.31 215 THR A O 1
ATOM 1618 N N . CYS A 1 216 ? 9.218 -10.596 1.035 1.00 90.56 216 CYS A N 1
ATOM 1619 C CA . CYS A 1 216 ? 8.977 -9.777 2.235 1.00 90.56 216 CYS A CA 1
ATOM 1620 C C . CYS A 1 216 ? 7.748 -8.868 2.128 1.00 90.56 216 CYS A C 1
ATOM 1622 O O . CYS A 1 216 ? 7.545 -8.011 2.986 1.00 90.56 216 CYS A O 1
ATOM 1624 N N . PHE A 1 217 ? 6.953 -9.033 1.072 1.00 87.75 217 PHE A N 1
ATOM 1625 C CA . PHE A 1 217 ? 5.727 -8.288 0.797 1.00 87.75 217 PHE A CA 1
ATOM 1626 C C . PHE A 1 217 ? 5.912 -6.768 0.918 1.00 87.75 217 PHE A C 1
ATOM 1628 O O . PHE A 1 217 ? 5.179 -6.093 1.637 1.00 87.75 217 PHE A O 1
ATOM 1635 N N . GLY A 1 218 ? 6.961 -6.229 0.287 1.00 90.75 218 GLY A N 1
ATOM 1636 C CA . GLY A 1 218 ? 7.206 -4.781 0.289 1.00 90.75 218 GLY A CA 1
ATOM 1637 C C . GLY A 1 218 ? 7.899 -4.228 1.540 1.00 90.75 218 GLY A C 1
ATOM 1638 O O . GLY A 1 218 ? 8.282 -3.064 1.553 1.00 90.75 218 GLY A O 1
ATOM 1639 N N . LYS A 1 219 ? 8.091 -5.026 2.602 1.00 88.00 219 LYS A N 1
ATOM 1640 C CA . LYS A 1 219 ? 8.575 -4.521 3.905 1.00 88.00 219 LYS A CA 1
ATOM 1641 C C . LYS A 1 219 ? 10.095 -4.431 4.039 1.00 88.00 219 LYS A C 1
ATOM 1643 O O . LYS A 1 219 ? 10.595 -3.824 4.978 1.00 88.00 219 LYS A O 1
ATOM 1648 N N . GLY A 1 220 ? 10.847 -5.091 3.160 1.00 93.12 220 GLY A N 1
ATOM 1649 C CA . GLY A 1 220 ? 12.315 -5.159 3.234 1.00 93.12 220 GLY A CA 1
ATOM 1650 C C . GLY A 1 220 ? 12.853 -6.022 4.376 1.00 93.12 220 GLY A C 1
ATOM 1651 O O . GLY A 1 220 ? 14.066 -6.175 4.519 1.00 93.12 220 GLY A O 1
ATOM 1652 N N . GLN A 1 221 ? 11.963 -6.633 5.153 1.00 92.75 221 GLN A N 1
ATOM 1653 C CA . GLN A 1 221 ? 12.276 -7.474 6.295 1.00 92.75 221 GLN A CA 1
ATOM 1654 C C . GLN A 1 221 ? 11.458 -8.761 6.243 1.00 92.75 221 GLN A C 1
ATOM 1656 O O . GLN A 1 221 ? 10.302 -8.754 5.819 1.00 92.75 221 GLN A O 1
ATOM 1661 N N . LEU A 1 222 ? 12.050 -9.874 6.670 1.00 89.69 222 LEU A N 1
ATOM 1662 C CA . LEU A 1 222 ? 11.312 -11.126 6.797 1.00 89.69 222 LEU A CA 1
ATOM 1663 C C . LEU A 1 222 ? 10.360 -11.034 7.983 1.00 89.69 222 LEU A C 1
ATOM 1665 O O . LEU A 1 222 ? 10.778 -10.733 9.104 1.00 89.69 222 LEU A O 1
ATOM 1669 N N . GLN A 1 223 ? 9.087 -11.335 7.734 1.00 84.44 223 GLN A N 1
ATOM 1670 C CA . GLN A 1 223 ? 8.110 -11.457 8.803 1.00 84.44 223 GLN A CA 1
ATOM 1671 C C . GLN A 1 223 ? 8.536 -12.567 9.761 1.00 84.44 223 GLN A C 1
ATOM 1673 O O . GLN A 1 223 ? 8.953 -13.653 9.351 1.00 84.44 223 GLN A O 1
ATOM 1678 N N . CYS A 1 224 ? 8.411 -12.294 11.054 1.00 82.75 224 CYS A N 1
ATOM 1679 C CA . CYS A 1 224 ? 8.610 -13.295 12.084 1.00 82.75 224 CYS A CA 1
ATOM 1680 C C . CYS A 1 224 ? 7.594 -14.423 11.883 1.00 82.75 224 CYS A C 1
ATOM 1682 O O . CYS A 1 224 ? 6.412 -14.228 12.144 1.00 82.75 224 CYS A O 1
ATOM 1684 N N . LYS A 1 225 ? 8.036 -15.594 11.407 1.00 81.50 225 LYS A N 1
ATOM 1685 C CA . LYS A 1 225 ? 7.152 -16.729 11.086 1.00 81.50 225 LYS A CA 1
ATOM 1686 C C . LYS A 1 225 ? 6.181 -17.085 12.233 1.00 81.50 225 LYS A C 1
ATOM 1688 O O . LYS A 1 225 ? 5.006 -17.273 11.928 1.00 81.50 225 LYS A O 1
ATOM 1693 N N . PRO A 1 226 ? 6.603 -17.103 13.518 1.00 75.44 226 PRO A N 1
ATOM 1694 C CA . PRO A 1 226 ? 5.695 -17.330 14.645 1.00 75.44 226 PRO A CA 1
ATOM 1695 C C . PRO A 1 226 ? 4.527 -16.344 14.767 1.00 75.44 226 PRO A C 1
ATOM 1697 O O . PRO A 1 226 ? 3.420 -16.764 15.078 1.00 75.44 226 PRO A O 1
ATOM 1700 N N . CYS A 1 227 ? 4.749 -15.045 14.539 1.00 72.19 227 CYS A N 1
ATOM 1701 C CA . CYS A 1 227 ? 3.718 -14.018 14.743 1.00 72.19 227 CYS A CA 1
ATOM 1702 C C . CYS A 1 227 ? 3.232 -13.346 13.455 1.00 72.19 227 CYS A C 1
ATOM 1704 O O . CYS A 1 227 ? 2.427 -12.424 13.512 1.00 72.19 227 CYS A O 1
ATOM 1706 N N . ARG A 1 228 ? 3.757 -13.748 12.294 1.00 74.06 228 ARG A N 1
ATOM 1707 C CA . ARG A 1 228 ? 3.477 -13.181 10.963 1.00 74.06 228 ARG A CA 1
ATOM 1708 C C . ARG A 1 228 ? 3.516 -11.645 10.916 1.00 74.06 228 ARG A C 1
ATOM 1710 O O . ARG A 1 228 ? 2.753 -11.010 10.197 1.00 74.06 228 ARG A O 1
ATOM 1717 N N . GLY A 1 229 ? 4.392 -11.033 11.713 1.00 72.44 229 GLY A N 1
ATOM 1718 C CA . GLY A 1 229 ? 4.553 -9.578 11.764 1.00 72.44 229 GLY A CA 1
ATOM 1719 C C . GLY A 1 229 ? 3.556 -8.806 12.621 1.00 72.44 229 GLY A C 1
ATOM 1720 O O . GLY A 1 229 ? 3.678 -7.590 12.713 1.00 72.44 229 GLY A O 1
ATOM 1721 N N . VAL A 1 230 ? 2.612 -9.474 13.282 1.00 65.31 230 VAL A N 1
ATOM 1722 C CA . VAL A 1 230 ? 1.516 -8.802 13.995 1.00 65.31 230 VAL A CA 1
ATOM 1723 C C . VAL A 1 230 ? 1.573 -8.954 15.517 1.00 65.31 230 VAL A C 1
ATOM 1725 O O . VAL A 1 230 ? 0.648 -8.543 16.208 1.00 65.31 230 VAL A O 1
ATOM 1728 N N . GLY A 1 231 ? 2.636 -9.551 16.060 1.00 61.97 231 GLY A N 1
ATOM 1729 C CA . GLY A 1 231 ? 2.660 -9.961 17.469 1.00 61.97 231 GLY A CA 1
ATOM 1730 C C . GLY A 1 231 ? 1.715 -11.138 17.747 1.00 61.97 231 GLY A C 1
ATOM 1731 O O . GLY A 1 231 ? 1.151 -11.721 16.825 1.00 61.97 231 GLY A O 1
ATOM 1732 N N . PHE A 1 232 ? 1.592 -11.558 19.003 1.00 61.91 232 PHE A N 1
ATOM 1733 C CA . PHE A 1 232 ? 0.741 -12.693 19.369 1.00 61.91 232 PHE A CA 1
ATOM 1734 C C . PHE A 1 232 ? -0.479 -12.203 20.152 1.00 61.91 232 PHE A C 1
ATOM 1736 O O . PHE A 1 232 ? -0.325 -11.483 21.131 1.00 61.91 232 PHE A O 1
ATOM 1743 N N . THR A 1 233 ? -1.685 -12.583 19.730 1.00 53.16 233 THR A N 1
ATOM 1744 C CA . THR A 1 233 ? -2.960 -12.153 20.342 1.00 53.16 233 THR A CA 1
ATOM 1745 C C . THR A 1 233 ? -3.740 -13.296 21.004 1.00 53.16 233 THR A C 1
ATOM 1747 O O . THR A 1 233 ? -4.869 -13.095 21.445 1.00 53.16 233 THR A O 1
ATOM 1750 N N . GLY A 1 234 ? -3.168 -14.504 21.082 1.00 55.59 234 GLY A N 1
ATOM 1751 C CA . GLY A 1 234 ? -3.833 -15.677 21.657 1.00 55.59 234 GLY A CA 1
ATOM 1752 C C . GLY A 1 234 ? -3.661 -15.824 23.180 1.00 55.59 234 GLY A C 1
ATOM 1753 O O . GLY A 1 234 ? -2.722 -15.275 23.768 1.00 55.59 234 GLY A O 1
ATOM 1754 N N . PRO A 1 235 ? -4.534 -16.600 23.851 1.00 50.22 235 PRO A N 1
ATOM 1755 C CA . PRO A 1 235 ? -4.279 -17.060 25.212 1.00 50.22 235 PRO A CA 1
ATOM 1756 C C . PRO A 1 235 ? -3.024 -17.950 25.248 1.00 50.22 235 PRO A C 1
ATOM 1758 O O . PRO A 1 235 ? -2.743 -18.702 24.313 1.00 50.22 235 PRO A O 1
ATOM 1761 N N . ALA A 1 236 ? -2.247 -17.852 26.329 1.00 51.00 236 ALA A N 1
ATOM 1762 C CA . ALA A 1 236 ? -1.081 -18.713 26.520 1.00 51.00 236 ALA A CA 1
ATOM 1763 C C . ALA A 1 236 ? -1.564 -20.156 26.738 1.00 51.00 236 ALA A C 1
ATOM 1765 O O . ALA A 1 236 ? -2.367 -20.401 27.634 1.00 51.00 236 ALA A O 1
ATOM 1766 N N . CYS A 1 237 ? -1.101 -21.103 25.923 1.00 49.53 237 CYS A N 1
ATOM 1767 C CA . CYS A 1 237 ? -1.454 -22.511 26.094 1.00 49.53 237 CYS A CA 1
ATOM 1768 C C . CYS A 1 237 ? -0.586 -23.131 27.185 1.00 49.53 237 CYS A C 1
ATOM 1770 O O . CYS A 1 237 ? 0.615 -23.299 26.988 1.00 49.53 237 CYS A O 1
ATOM 1772 N N . THR A 1 238 ? -1.195 -23.503 28.308 1.00 53.28 238 THR A N 1
ATOM 1773 C CA . THR A 1 238 ? -0.522 -24.121 29.462 1.00 53.28 238 THR A CA 1
ATOM 1774 C C . THR A 1 238 ? 0.194 -25.432 29.131 1.00 53.28 238 THR A C 1
ATOM 1776 O O . THR A 1 238 ? 1.175 -25.757 29.791 1.00 53.28 238 THR A O 1
ATOM 1779 N N . GLY A 1 239 ? -0.234 -26.154 28.088 1.00 51.06 239 GLY A N 1
ATOM 1780 C CA . GLY A 1 239 ? 0.421 -27.381 27.613 1.00 51.06 239 GLY A CA 1
ATOM 1781 C C . GLY A 1 239 ? 1.632 -27.174 26.687 1.00 51.06 239 GLY A C 1
ATOM 1782 O O . GLY A 1 239 ? 2.318 -28.137 26.356 1.00 51.06 239 GLY A O 1
ATOM 1783 N N . CYS A 1 240 ? 1.923 -25.944 26.247 1.00 49.44 240 CYS A N 1
ATOM 1784 C CA . CYS A 1 240 ? 3.010 -25.666 25.300 1.00 49.44 240 CYS A CA 1
ATOM 1785 C C . CYS A 1 240 ? 4.223 -25.053 26.008 1.00 49.44 240 CYS A C 1
ATOM 1787 O O . CYS A 1 240 ? 4.346 -23.831 26.050 1.00 49.44 240 CYS A O 1
ATOM 1789 N N . LYS A 1 241 ? 5.154 -25.897 26.477 1.00 45.66 241 LYS A N 1
ATOM 1790 C CA . LYS A 1 241 ? 6.391 -25.458 27.158 1.00 45.66 241 LYS A CA 1
ATOM 1791 C C . LYS A 1 241 ? 7.284 -24.531 26.320 1.00 45.66 241 LYS A C 1
ATOM 1793 O O . LYS A 1 241 ? 7.939 -23.672 26.888 1.00 45.66 241 LYS A O 1
ATOM 1798 N N . ASP A 1 242 ? 7.255 -24.654 24.989 1.00 44.53 242 ASP A N 1
ATOM 1799 C CA . ASP A 1 242 ? 8.121 -23.867 24.091 1.00 44.53 242 ASP A CA 1
ATOM 1800 C C . ASP A 1 242 ? 7.374 -23.136 22.973 1.00 44.53 242 ASP A C 1
ATOM 1802 O O . ASP A 1 242 ? 7.994 -22.541 22.093 1.00 44.53 242 ASP A O 1
ATOM 1806 N N . GLY A 1 243 ? 6.042 -23.217 22.936 1.00 43.53 243 GLY A N 1
ATOM 1807 C CA . GLY A 1 243 ? 5.211 -22.611 21.893 1.00 43.53 243 GLY A CA 1
ATOM 1808 C C . GLY A 1 243 ? 5.466 -23.083 20.439 1.00 43.53 243 GLY A C 1
ATOM 1809 O O . GLY A 1 243 ? 4.701 -22.828 19.519 1.00 43.53 243 GLY A O 1
ATOM 1810 N N . ARG A 1 244 ? 6.518 -23.840 20.163 1.00 45.56 244 ARG A N 1
ATOM 1811 C CA . ARG A 1 244 ? 6.922 -24.146 18.783 1.00 45.56 244 ARG A CA 1
ATOM 1812 C C . ARG A 1 244 ? 6.112 -25.259 18.110 1.00 45.56 244 ARG A C 1
ATOM 1814 O O . ARG A 1 244 ? 6.375 -25.543 16.946 1.00 45.56 244 ARG A O 1
ATOM 1821 N N . ILE A 1 245 ? 5.157 -25.891 18.797 1.00 45.28 245 ILE A N 1
ATOM 1822 C CA . ILE A 1 245 ? 4.486 -27.108 18.319 1.00 45.28 245 ILE A CA 1
ATOM 1823 C C . ILE A 1 245 ? 2.970 -26.954 18.434 1.00 45.28 245 ILE A C 1
ATOM 1825 O O . ILE A 1 245 ? 2.454 -26.505 19.456 1.00 45.28 245 ILE A O 1
ATOM 1829 N N . ALA A 1 246 ? 2.249 -27.354 17.384 1.00 48.09 246 ALA A N 1
ATOM 1830 C CA . ALA A 1 246 ? 0.809 -27.541 17.459 1.00 48.09 246 ALA A CA 1
ATOM 1831 C C . ALA A 1 246 ? 0.490 -28.655 18.461 1.00 48.09 246 ALA A C 1
ATOM 1833 O O . ALA A 1 246 ? 0.589 -29.831 18.128 1.00 48.09 246 ALA A O 1
ATOM 1834 N N . CYS A 1 247 ? 0.136 -28.292 19.696 1.00 49.44 247 CYS A N 1
ATOM 1835 C CA . CYS A 1 247 ? -0.408 -29.259 20.642 1.00 49.44 247 CYS A CA 1
ATOM 1836 C C . CYS A 1 247 ? -1.913 -29.447 20.409 1.00 49.44 247 CYS A C 1
ATOM 1838 O O . CYS A 1 247 ? -2.585 -28.568 19.852 1.00 49.44 247 CYS A O 1
ATOM 1840 N N . ALA A 1 248 ? -2.438 -30.588 20.857 1.00 56.50 248 ALA A N 1
ATOM 1841 C CA . ALA A 1 248 ? -3.855 -30.927 20.755 1.00 56.50 248 ALA A CA 1
ATOM 1842 C C . ALA A 1 248 ? -4.766 -29.871 21.416 1.00 56.50 248 ALA A C 1
ATOM 1844 O O . ALA A 1 248 ? -5.846 -29.594 20.897 1.00 56.50 248 ALA A O 1
ATOM 1845 N N . ASP A 1 249 ? -4.288 -29.213 22.477 1.00 52.06 249 ASP A N 1
ATOM 1846 C CA . ASP A 1 249 ? -5.066 -28.237 23.250 1.00 52.06 249 ASP A CA 1
ATOM 1847 C C . ASP A 1 249 ? -5.204 -26.878 22.550 1.00 52.06 249 ASP A C 1
ATOM 1849 O O . ASP A 1 249 ? -6.249 -26.235 22.629 1.00 52.06 249 ASP A O 1
ATOM 1853 N N . CYS A 1 250 ? -4.172 -26.424 21.828 1.00 55.09 250 CYS A N 1
ATOM 1854 C CA . CYS A 1 250 ? -4.189 -25.117 21.160 1.00 55.09 250 CYS A CA 1
ATOM 1855 C C . CYS A 1 250 ? -4.339 -25.186 19.639 1.00 55.09 250 CYS A C 1
ATOM 1857 O O . CYS A 1 250 ? -4.461 -24.139 19.003 1.00 55.09 250 CYS A O 1
ATOM 1859 N N . LYS A 1 251 ? -4.284 -26.381 19.034 1.00 56.47 251 LYS A N 1
ATOM 1860 C CA . LYS A 1 251 ? -4.305 -26.584 17.573 1.00 56.47 251 LYS A CA 1
ATOM 1861 C C . LYS A 1 251 ? -3.299 -25.687 16.824 1.00 56.47 251 LYS A C 1
ATOM 1863 O O . LYS A 1 251 ? -3.594 -25.184 15.744 1.00 56.47 251 LYS A O 1
ATOM 1868 N N . GLY A 1 252 ? -2.130 -25.427 17.420 1.00 53.06 252 GLY A N 1
ATOM 1869 C CA . GLY A 1 252 ? -1.104 -24.535 16.852 1.00 53.06 252 GLY A CA 1
ATOM 1870 C C . GLY A 1 252 ? -1.211 -23.056 17.227 1.00 53.06 252 GLY A C 1
ATOM 1871 O O . GLY A 1 252 ? -0.425 -22.259 16.726 1.00 53.06 252 GLY A O 1
ATOM 1872 N N . LYS A 1 253 ? -2.143 -22.670 18.106 1.00 53.06 253 LYS A N 1
ATOM 1873 C CA . LYS A 1 253 ? -2.386 -21.269 18.490 1.00 53.06 253 LYS A CA 1
ATOM 1874 C C . LYS A 1 253 ? -1.722 -20.830 19.796 1.00 53.06 253 LYS A C 1
ATOM 1876 O O . LYS A 1 253 ? -1.934 -19.698 20.200 1.00 53.06 253 LYS A O 1
ATOM 1881 N N . GLY A 1 254 ? -0.981 -21.691 20.489 1.00 45.66 254 GLY A N 1
ATOM 1882 C CA . GLY A 1 254 ? -0.553 -21.445 21.865 1.00 45.66 254 GLY A CA 1
ATOM 1883 C C . GLY A 1 254 ? 0.956 -21.324 22.042 1.00 45.66 254 GLY A C 1
ATOM 1884 O O . GLY A 1 254 ? 1.652 -22.331 21.951 1.00 45.66 254 GLY A O 1
ATOM 1885 N N . LEU A 1 255 ? 1.446 -20.126 22.379 1.00 48.81 255 LEU A N 1
ATOM 1886 C CA . LEU A 1 255 ? 2.806 -19.904 22.888 1.00 48.81 255 LEU A CA 1
ATOM 1887 C C . LEU A 1 255 ? 2.726 -19.470 24.358 1.00 48.81 255 LEU A C 1
ATOM 1889 O O . LEU A 1 255 ? 2.020 -18.506 24.666 1.00 48.81 255 LEU A O 1
ATOM 1893 N N . GLN A 1 256 ? 3.437 -20.145 25.264 1.00 39.09 256 GLN A N 1
ATOM 1894 C CA . GLN A 1 256 ? 3.770 -19.560 26.565 1.00 39.09 256 GLN A CA 1
ATOM 1895 C C . GLN A 1 256 ? 4.960 -18.610 26.407 1.00 39.09 256 GLN A C 1
ATOM 1897 O O . GLN A 1 256 ? 5.887 -18.880 25.645 1.00 39.09 256 GLN A O 1
ATOM 1902 N N . ALA A 1 257 ? 4.921 -17.489 27.127 1.00 37.94 257 ALA A N 1
ATOM 1903 C CA . ALA A 1 257 ? 6.119 -16.709 27.382 1.00 37.94 257 ALA A CA 1
ATOM 1904 C C . ALA A 1 257 ? 6.938 -17.480 28.424 1.00 37.94 257 ALA A C 1
ATOM 1906 O O . ALA A 1 257 ? 6.445 -17.734 29.522 1.00 37.94 257 ALA A O 1
ATOM 1907 N N . SER A 1 258 ? 8.145 -17.902 28.060 1.00 42.09 258 SER A N 1
ATOM 1908 C CA . SER A 1 258 ? 9.129 -18.370 29.032 1.00 42.09 258 SER A CA 1
ATOM 1909 C C . SER A 1 258 ? 9.627 -17.153 29.815 1.00 42.09 258 SER A C 1
ATOM 1911 O O . SER A 1 258 ? 10.174 -16.235 29.197 1.00 42.09 258 SER A O 1
ATOM 1913 N N . ASN A 1 259 ? 9.377 -17.142 31.128 1.00 42.94 259 ASN A N 1
ATOM 1914 C CA . ASN A 1 259 ? 10.024 -16.229 32.077 1.00 42.94 259 ASN A CA 1
ATOM 1915 C C . ASN A 1 259 ? 11.532 -16.482 32.134 1.00 42.94 259 ASN A C 1
ATOM 1917 O O . ASN A 1 259 ? 11.926 -17.662 31.984 1.00 42.94 259 ASN A O 1
#

pLDDT: mean 80.89, std 18.34, range [37.94, 98.38]

Sequence (259 aa):
MTGTVRVARVAVIGLLLACWATAAGPTSAPITVKKLDGTSVTGEMLSADHDRLILLPTGKKDGVSLDWKDVVSVSNGLNRQHAIPMWKAKFQDRLCGACTGDRTIAHDVCEGKGIDPEKRKECVACKGVGAVGKCTNAKCDKGKVDCPGACLKRSVGTWVMKDGQWMREWRLAKGRIQWKTENHLGELFEVTNEGYVSKGDCPICTRTSKVDCSTCFGKGQLQCKPCRGVGFTGPACTGCKDGRIACADCKGKGLQASN

Foldseek 3Di:
DDDDDDDDDDDDPDDDPDDPPPPDPPQDDWKWWAWPVRDIFIAGFPALALFWTWGQGPPHPDIDTGGLNGTDQMRVRDHNVNRQVVNLVVVVVFQDPPCSLVCPDCDPACRSVTFDPVLFDQDPCCRNQQFNWFQPPPQDDQQKHFFPDPFDDPVDADWDQDPNWIWHWDAAPPRDIDIDTLQRQQWDWDQDNVGTDTPGGHPRCRRPSIDGDPQCRSRRGHGPPLNRSRGANDDADPPAPALPDCDPRCNSRHDDDDD

Radius of gyration: 28.59 Å; chains: 1; bounding box: 90×57×76 Å